Protein AF-A0A4P8SPW3-F1 (afdb_monomer)

Foldseek 3Di:
DKKFWWKKKDFKAFDPFAKDFQAADDLPRPPVLQVQQVVCPPGGPWMKMWGGFIKDFDDQDPVQRWTKIWRPWTWIPGPDPDIWIFLTKIWTGQGDRPLKGKIWIWTWTDDPQKIKIKIWIQIQHEDPVRLVVSVFKIWIWIWIFGPVQADPDSVVNHVCNNHTRTMTGTGITHMIGIPDVVNRLVRMDDPSVVVVVSNCCSSHPSD

Solvent-accessible surface area (backbone atoms only — not comparable to full-atom values): 10177 Å² total; per-residue (Å²): 92,29,35,31,40,46,31,35,41,26,48,23,8,78,40,82,85,39,80,38,69,42,53,39,67,62,73,79,52,40,70,64,34,47,55,53,14,57,74,23,74,88,54,48,85,43,54,38,34,41,37,66,30,34,36,35,40,68,44,75,35,80,93,43,62,22,32,40,29,38,32,76,34,32,37,38,35,61,84,54,100,56,76,31,48,38,78,40,33,36,33,38,44,48,26,55,40,85,69,31,27,34,29,44,35,41,38,35,30,59,59,91,76,42,25,38,40,41,40,30,33,19,63,33,51,55,49,80,86,44,33,61,61,19,77,34,37,30,24,22,34,30,28,43,31,61,42,89,75,55,55,94,48,74,68,56,36,51,48,46,63,43,56,28,72,50,61,32,29,31,49,34,17,15,49,28,30,62,49,58,66,68,57,27,62,71,45,49,37,76,47,41,65,67,49,52,52,54,46,49,51,51,62,63,63,33,110

pLDDT: mean 89.31, std 8.37, range [48.78, 98.12]

Secondary structure (DSSP, 8-state):
-EEEEEEEEEEEEEEEEEEEE-PPSSTTSSHHHHHHHHHTTT---EEEEEEEEEEEEEEEETTTTEEEEEEEEEEEESSSSSPEEEEEEEEEEEEEETTEEEEEEEEEEEETTEEEEEEEEEEE-SSHHHHHHHHTEEEEEEEEEEGGGS-SSHHHHHHHHHH---EEEEEEEEEEEEE-HHHHHHT-EESHHHHHHHHHHHHH---

Structure (mmCIF, N/CA/C/O backbone):
data_AF-A0A4P8SPW3-F1
#
_entry.id   AF-A0A4P8SPW3-F1
#
loop_
_atom_site.group_PDB
_atom_site.id
_atom_site.type_symbol
_atom_site.label_atom_id
_atom_site.label_alt_id
_atom_site.label_comp_id
_atom_site.label_asym_id
_atom_site.label_entity_id
_atom_site.label_seq_id
_atom_site.pdbx_PDB_ins_code
_atom_site.Cartn_x
_atom_site.Cartn_y
_atom_site.Cartn_z
_atom_site.occupancy
_atom_site.B_iso_or_equiv
_atom_site.auth_seq_id
_atom_site.auth_comp_id
_atom_site.auth_asym_id
_atom_site.auth_atom_id
_atom_site.pdbx_PDB_model_num
ATOM 1 N N . MET A 1 1 ? 2.632 -5.169 -19.907 1.00 88.25 1 MET A N 1
ATOM 2 C CA . MET A 1 1 ? 1.965 -5.153 -18.595 1.00 88.25 1 MET A CA 1
ATOM 3 C C . MET A 1 1 ? 2.185 -6.484 -17.890 1.00 88.25 1 MET A C 1
ATOM 5 O O . MET A 1 1 ? 2.223 -7.513 -18.568 1.00 88.25 1 MET A O 1
ATOM 9 N N . THR A 1 2 ? 2.348 -6.457 -16.568 1.00 94.31 2 THR A N 1
ATOM 10 C CA . THR A 1 2 ? 2.528 -7.646 -15.715 1.00 94.31 2 THR A CA 1
ATOM 11 C C . THR A 1 2 ? 1.583 -7.547 -14.527 1.00 94.31 2 THR A C 1
ATOM 13 O O . THR A 1 2 ? 1.404 -6.459 -13.990 1.00 94.31 2 THR A O 1
ATOM 16 N N . THR A 1 3 ? 0.984 -8.657 -14.106 1.00 96.69 3 THR A N 1
ATOM 17 C CA . THR A 1 3 ? 0.145 -8.708 -12.898 1.00 96.69 3 THR A CA 1
ATOM 18 C C . THR A 1 3 ? 0.590 -9.834 -11.980 1.00 96.69 3 THR A C 1
ATOM 20 O O . THR A 1 3 ? 1.040 -10.870 -12.470 1.00 96.69 3 THR A O 1
ATOM 23 N N . PHE A 1 4 ? 0.423 -9.664 -10.672 1.00 96.44 4 PHE A N 1
ATOM 24 C CA . PHE A 1 4 ? 0.622 -10.717 -9.675 1.00 96.44 4 PHE A CA 1
ATOM 25 C C . PHE A 1 4 ? -0.272 -10.491 -8.455 1.00 96.44 4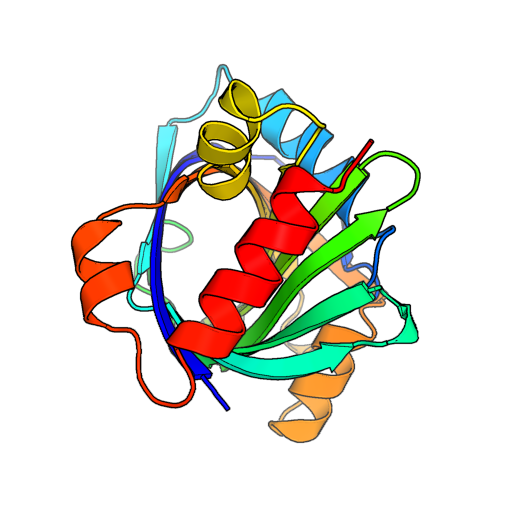 PHE A C 1
ATOM 27 O O . PHE A 1 4 ? -0.800 -9.399 -8.255 1.00 96.44 4 PHE A O 1
ATOM 34 N N . ARG A 1 5 ? -0.435 -11.536 -7.646 1.00 96.81 5 ARG A N 1
ATOM 35 C CA . ARG A 1 5 ? -1.095 -11.480 -6.341 1.00 96.81 5 ARG A CA 1
ATOM 36 C C . ARG A 1 5 ? -0.045 -11.475 -5.240 1.00 96.81 5 ARG A C 1
ATOM 38 O O . ARG A 1 5 ? 0.889 -12.274 -5.282 1.00 96.81 5 ARG A O 1
ATOM 45 N N . GLU A 1 6 ? -0.198 -10.600 -4.260 1.00 96.12 6 GLU A N 1
ATOM 46 C CA . GLU A 1 6 ? 0.664 -10.530 -3.080 1.00 96.12 6 GLU A CA 1
ATOM 47 C C . GLU A 1 6 ? -0.181 -10.640 -1.810 1.00 96.12 6 GLU A C 1
ATOM 49 O O . GLU A 1 6 ? -1.310 -10.157 -1.753 1.00 96.12 6 GLU A O 1
ATOM 54 N N . ARG A 1 7 ? 0.384 -11.280 -0.785 1.00 97.00 7 ARG A N 1
ATOM 55 C CA . ARG A 1 7 ? -0.155 -11.271 0.574 1.00 97.00 7 ARG A CA 1
ATOM 56 C C . ARG A 1 7 ? 0.930 -10.829 1.537 1.00 97.00 7 ARG A C 1
ATOM 58 O O . ARG A 1 7 ? 2.057 -11.324 1.463 1.00 97.00 7 ARG A O 1
ATOM 65 N N . MET A 1 8 ? 0.600 -9.945 2.468 1.00 97.62 8 MET A N 1
ATOM 66 C CA . MET A 1 8 ? 1.521 -9.470 3.498 1.00 97.62 8 MET A CA 1
ATOM 67 C C . MET A 1 8 ? 0.842 -9.496 4.857 1.00 97.62 8 MET A C 1
ATOM 69 O O . MET A 1 8 ? -0.176 -8.850 5.047 1.00 97.62 8 MET A O 1
ATOM 73 N N . ALA A 1 9 ? 1.438 -10.200 5.818 1.00 97.56 9 ALA A N 1
ATOM 74 C CA . ALA A 1 9 ? 0.867 -10.329 7.154 1.00 97.56 9 ALA A CA 1
ATOM 75 C C . ALA A 1 9 ? 1.932 -10.212 8.241 1.00 97.56 9 ALA A C 1
ATOM 77 O O . ALA A 1 9 ? 3.032 -10.774 8.124 1.00 97.56 9 ALA A O 1
ATOM 78 N N . GLY A 1 10 ? 1.594 -9.540 9.334 1.00 96.75 10 GLY A N 1
ATOM 79 C CA . GLY A 1 10 ? 2.482 -9.385 10.479 1.00 96.75 10 GLY A CA 1
ATOM 80 C C . GLY A 1 10 ? 1.804 -8.743 11.676 1.00 96.75 10 GLY A C 1
ATOM 81 O O . GLY A 1 10 ? 0.670 -8.278 11.599 1.00 96.75 10 GLY A O 1
ATOM 82 N N . ARG A 1 11 ? 2.510 -8.755 12.809 1.00 95.75 11 ARG A N 1
ATOM 83 C CA . ARG A 1 11 ? 2.001 -8.140 14.033 1.00 95.75 11 ARG A CA 1
ATOM 84 C C . ARG A 1 11 ? 2.132 -6.618 13.955 1.00 95.75 11 ARG A C 1
ATOM 86 O O . ARG A 1 11 ? 3.153 -6.101 13.491 1.00 95.75 11 ARG A O 1
ATOM 93 N N . VAL A 1 12 ? 1.124 -5.926 14.464 1.00 96.06 12 VAL A N 1
ATOM 94 C CA . VAL A 1 12 ? 1.038 -4.470 14.596 1.00 96.06 12 VAL A CA 1
ATOM 95 C C . VAL A 1 12 ? 0.599 -4.109 16.013 1.00 96.06 12 VAL A C 1
ATOM 97 O O . VAL A 1 12 ? -0.030 -4.914 16.704 1.00 96.06 12 VAL A O 1
ATOM 100 N N . GLY A 1 13 ? 0.992 -2.923 16.464 1.00 94.31 13 GLY A N 1
ATOM 101 C CA . GLY A 1 13 ? 0.579 -2.350 17.742 1.00 94.31 13 GLY A CA 1
ATOM 102 C C . GLY A 1 13 ? -0.264 -1.104 17.525 1.00 94.31 13 GLY A C 1
ATOM 103 O O . GLY A 1 13 ? -0.106 -0.427 16.506 1.00 94.31 13 GLY A O 1
ATOM 104 N N . SER A 1 14 ? -1.141 -0.811 18.481 1.00 92.25 14 SER A N 1
ATOM 105 C CA . SER A 1 14 ? -1.889 0.441 18.513 1.00 92.25 14 SER A CA 1
ATOM 106 C C . SER A 1 14 ? -0.951 1.622 18.709 1.00 92.25 14 SER A C 1
ATOM 108 O O . SER A 1 14 ? -0.040 1.571 19.537 1.00 92.25 14 SER A O 1
ATOM 110 N N . VAL A 1 15 ? -1.206 2.694 17.973 1.00 88.38 15 VAL A N 1
ATOM 111 C CA . VAL A 1 15 ? -0.548 3.985 18.158 1.00 88.38 15 VAL A CA 1
ATOM 112 C C . VAL A 1 15 ? -1.656 4.960 18.527 1.00 88.38 15 VAL A C 1
ATOM 114 O O . VAL A 1 15 ? -2.609 5.105 17.776 1.00 88.38 15 VAL A O 1
ATOM 117 N N . ALA A 1 16 ? -1.606 5.554 19.716 1.00 80.00 16 ALA A N 1
ATOM 118 C CA . ALA A 1 16 ? -2.677 6.436 20.168 1.00 80.00 16 ALA A CA 1
ATOM 119 C C . ALA A 1 16 ? -2.432 7.868 19.673 1.00 80.00 16 ALA A C 1
ATOM 121 O O . ALA A 1 16 ? -1.358 8.421 19.914 1.00 80.00 16 ALA A O 1
ATOM 122 N N . GLY A 1 17 ? -3.428 8.452 18.996 1.00 73.44 17 GLY A N 1
ATOM 123 C CA . GLY A 1 17 ? -3.545 9.897 18.763 1.00 73.44 17 GLY A CA 1
ATOM 124 C C . GLY A 1 17 ? -2.339 10.556 18.094 1.00 73.44 17 GLY A C 1
ATOM 125 O O . GLY A 1 17 ? -2.041 11.706 18.394 1.00 73.44 17 GLY A O 1
ATOM 126 N N . THR A 1 18 ? -1.598 9.835 17.246 1.00 91.88 18 THR A N 1
ATOM 127 C CA . THR A 1 18 ? -0.451 10.406 16.526 1.00 91.88 18 THR A CA 1
ATOM 128 C C . THR A 1 18 ? -0.943 11.041 15.229 1.00 91.88 18 THR A C 1
ATOM 130 O O . THR A 1 18 ? -1.349 10.291 14.334 1.00 91.88 18 THR A O 1
ATOM 133 N N . PRO A 1 19 ? -0.891 12.382 15.092 1.00 94.50 19 PRO A N 1
ATOM 134 C CA . PRO A 1 19 ? -1.303 13.047 13.866 1.00 94.50 19 PRO A CA 1
ATOM 135 C C . PRO A 1 19 ? -0.437 12.595 12.694 1.00 94.50 19 PRO A C 1
ATOM 137 O O . PRO A 1 19 ? 0.776 12.395 12.827 1.00 94.50 19 PRO A O 1
ATOM 140 N N . TRP A 1 20 ? -1.062 12.437 11.537 1.00 94.69 20 TRP A N 1
ATOM 141 C CA . TRP A 1 20 ? -0.406 11.957 10.337 1.00 94.69 20 TRP A CA 1
ATOM 142 C C . TRP A 1 20 ? -0.923 12.681 9.105 1.00 94.69 20 TRP A C 1
ATOM 144 O O . TRP A 1 20 ? -2.106 12.632 8.787 1.00 94.69 20 TRP A O 1
ATOM 154 N N . THR A 1 21 ? -0.004 13.289 8.363 1.00 93.81 21 THR A N 1
ATOM 155 C CA . THR A 1 21 ? -0.287 13.777 7.016 1.00 93.81 21 THR A CA 1
ATOM 156 C C . THR A 1 21 ? 0.101 12.708 6.008 1.00 93.81 21 THR A C 1
ATOM 158 O O . THR A 1 21 ? 1.270 12.309 5.921 1.00 93.81 21 THR A O 1
ATOM 161 N N . ILE A 1 22 ? -0.870 12.269 5.212 1.00 92.19 22 ILE A N 1
ATOM 162 C CA . ILE A 1 22 ? -0.640 11.373 4.083 1.00 92.19 22 ILE A CA 1
ATOM 163 C C . ILE A 1 22 ? 0.241 12.104 3.072 1.00 92.19 22 ILE A C 1
ATOM 165 O O . ILE A 1 22 ? -0.139 13.121 2.503 1.00 92.19 22 ILE A O 1
ATOM 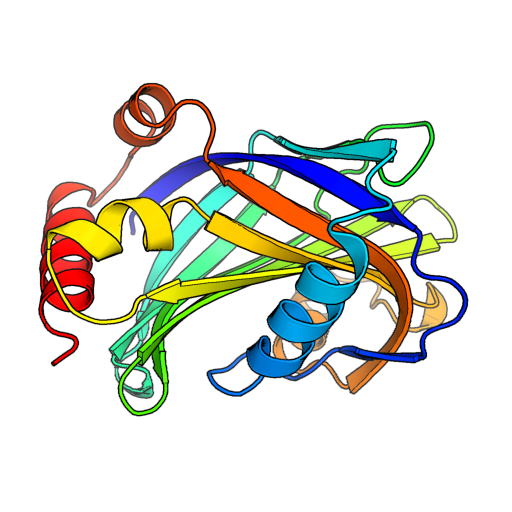169 N N . ARG A 1 23 ? 1.465 11.622 2.865 1.00 91.75 23 ARG A N 1
ATOM 170 C CA . ARG A 1 23 ? 2.422 12.298 1.976 1.00 91.75 23 ARG A CA 1
ATOM 171 C C . ARG A 1 23 ? 2.107 12.029 0.508 1.00 91.75 23 ARG A C 1
ATOM 173 O O . ARG A 1 23 ? 1.604 10.942 0.220 1.00 91.75 23 ARG A O 1
ATOM 180 N N . PRO A 1 24 ? 2.481 12.926 -0.415 1.00 90.69 24 PRO A N 1
ATOM 181 C CA . PRO A 1 24 ? 2.431 12.625 -1.838 1.00 90.69 24 PRO A CA 1
ATOM 182 C C . PRO A 1 24 ? 3.201 11.345 -2.170 1.00 90.69 24 PRO A C 1
ATOM 184 O O . PRO A 1 24 ? 4.207 11.008 -1.533 1.00 90.69 24 PRO A O 1
ATOM 187 N N . ARG A 1 25 ? 2.733 10.628 -3.186 1.00 88.12 25 ARG A N 1
ATOM 188 C CA . ARG A 1 25 ? 3.430 9.489 -3.770 1.00 88.12 25 ARG A CA 1
ATOM 189 C C . ARG A 1 25 ? 4.811 9.922 -4.247 1.00 88.12 25 ARG A C 1
ATOM 191 O O . ARG A 1 25 ? 4.957 10.878 -5.000 1.00 88.12 25 ARG A O 1
ATOM 198 N N . GLY A 1 26 ? 5.834 9.182 -3.843 1.00 79.56 26 GLY A N 1
ATOM 199 C CA . GLY A 1 26 ? 7.202 9.471 -4.238 1.00 79.56 26 GLY A CA 1
ATOM 200 C C . GLY A 1 26 ? 8.223 8.956 -3.238 1.00 79.56 26 GLY A C 1
ATOM 201 O O . GLY A 1 26 ? 7.902 8.286 -2.256 1.00 79.56 26 GLY A O 1
ATOM 202 N N . VAL A 1 27 ? 9.479 9.292 -3.505 1.00 70.75 27 VAL A N 1
ATOM 203 C CA . VAL A 1 27 ? 10.662 8.738 -2.828 1.00 70.75 27 VAL A CA 1
ATOM 204 C C . VAL A 1 27 ? 10.838 9.246 -1.389 1.00 70.75 27 VAL A C 1
ATOM 206 O O . VAL A 1 27 ? 11.529 8.630 -0.586 1.00 70.75 27 VAL A O 1
ATOM 209 N N . THR A 1 28 ? 10.177 10.348 -1.024 1.00 71.19 28 THR A N 1
ATOM 210 C CA . THR A 1 28 ? 10.255 10.975 0.309 1.00 71.19 28 THR A CA 1
ATOM 211 C C . THR A 1 28 ? 9.142 10.524 1.266 1.00 71.19 28 THR A C 1
ATOM 213 O O . THR A 1 28 ? 9.166 10.850 2.461 1.00 71.19 28 THR A O 1
ATOM 216 N N . ALA A 1 29 ? 8.173 9.736 0.785 1.00 66.12 29 ALA A N 1
ATOM 217 C CA . ALA A 1 29 ? 6.988 9.350 1.552 1.00 66.12 29 ALA A CA 1
ATOM 218 C C . ALA A 1 29 ? 7.298 8.430 2.756 1.00 66.12 29 ALA A C 1
ATOM 220 O O . ALA A 1 29 ? 6.513 8.343 3.695 1.00 66.12 29 ALA A O 1
ATOM 221 N N . GLY A 1 30 ? 8.469 7.784 2.779 1.00 73.06 30 GLY A N 1
ATOM 222 C CA . GLY A 1 30 ? 8.679 6.583 3.585 1.00 73.06 30 GLY A CA 1
ATOM 223 C C . GLY A 1 30 ? 9.301 6.727 4.982 1.00 73.06 30 GLY A C 1
ATOM 224 O O . GLY A 1 30 ? 9.008 5.923 5.866 1.00 73.06 30 GLY A O 1
ATOM 225 N N . ALA A 1 31 ? 10.174 7.710 5.228 1.00 82.31 31 ALA A N 1
ATOM 226 C CA . ALA A 1 31 ? 11.044 7.675 6.418 1.00 82.31 31 ALA A CA 1
ATOM 227 C C . ALA A 1 31 ? 10.281 7.708 7.757 1.00 82.31 31 ALA A C 1
ATOM 229 O O . ALA A 1 31 ? 10.700 7.084 8.733 1.00 82.31 31 ALA A O 1
ATOM 230 N N . ALA A 1 32 ? 9.151 8.419 7.809 1.00 88.81 32 ALA A N 1
ATOM 231 C CA . ALA A 1 32 ? 8.306 8.455 8.998 1.00 88.81 32 ALA A CA 1
ATOM 232 C C . ALA A 1 32 ? 7.624 7.100 9.257 1.00 88.81 32 ALA A C 1
ATOM 234 O O . ALA A 1 32 ? 7.533 6.695 10.411 1.00 88.81 32 ALA A O 1
ATOM 235 N N . ILE A 1 33 ? 7.229 6.367 8.205 1.00 93.25 33 ILE A N 1
ATOM 236 C CA . ILE A 1 33 ? 6.571 5.053 8.316 1.00 93.25 33 ILE A CA 1
ATOM 237 C C . ILE A 1 33 ? 7.495 4.074 9.039 1.00 93.25 33 ILE A C 1
ATOM 239 O O . ILE A 1 33 ? 7.075 3.379 9.960 1.00 93.25 33 ILE A O 1
ATOM 243 N N . VAL A 1 34 ? 8.778 4.057 8.663 1.00 92.19 34 VAL A N 1
ATOM 244 C CA . VAL A 1 34 ? 9.785 3.183 9.284 1.00 92.19 34 VAL A CA 1
ATOM 245 C C . VAL A 1 34 ? 9.943 3.490 10.771 1.00 92.19 34 VAL A C 1
ATOM 247 O O . VAL A 1 34 ? 9.940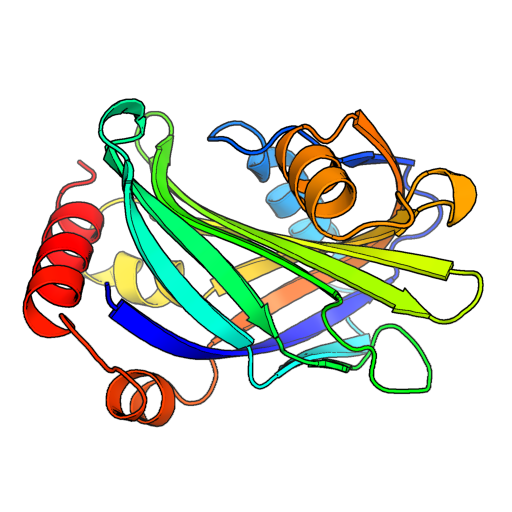 2.567 11.586 1.00 92.19 34 VAL A O 1
ATOM 250 N N . ARG A 1 35 ? 10.047 4.775 11.138 1.00 92.06 35 ARG A N 1
ATOM 251 C CA . ARG A 1 35 ? 10.190 5.188 12.543 1.00 92.06 35 ARG A CA 1
ATOM 252 C C . ARG A 1 35 ? 8.960 4.824 13.372 1.00 92.06 35 ARG A C 1
ATOM 254 O O . ARG A 1 35 ? 9.114 4.232 14.436 1.00 92.06 35 ARG A O 1
ATOM 261 N N . THR A 1 36 ? 7.758 5.104 12.872 1.00 93.00 36 THR A N 1
ATOM 262 C CA . THR A 1 36 ? 6.505 4.777 13.569 1.00 93.00 36 THR A CA 1
ATOM 263 C C . THR A 1 36 ? 6.288 3.266 13.671 1.00 93.00 36 THR A C 1
ATOM 265 O O . THR A 1 36 ? 5.885 2.760 14.710 1.00 93.00 36 THR A O 1
ATOM 268 N N . ALA A 1 37 ? 6.622 2.491 12.639 1.00 92.94 37 ALA A N 1
ATOM 269 C CA . ALA A 1 37 ? 6.578 1.032 12.719 1.00 92.94 37 ALA A CA 1
ATOM 270 C C . ALA A 1 37 ? 7.567 0.468 13.756 1.00 92.94 37 ALA A C 1
ATOM 272 O O . ALA A 1 37 ? 7.284 -0.546 14.402 1.00 92.94 37 ALA A O 1
ATOM 273 N N . ALA A 1 38 ? 8.740 1.088 13.901 1.00 91.38 38 ALA A N 1
ATOM 274 C CA . ALA A 1 38 ? 9.759 0.674 14.860 1.00 91.38 38 ALA A CA 1
ATOM 275 C C . ALA A 1 38 ? 9.371 0.986 16.315 1.00 91.38 38 ALA A C 1
ATOM 277 O O . ALA A 1 38 ? 9.715 0.205 17.201 1.00 91.38 38 ALA A O 1
ATOM 278 N N . SER A 1 39 ? 8.610 2.054 16.570 1.00 89.00 39 SER A N 1
ATOM 279 C CA . SER A 1 39 ? 8.180 2.398 17.934 1.00 89.00 39 SER A CA 1
ATOM 280 C C . SER A 1 39 ? 7.229 1.364 18.550 1.00 89.00 39 SER A C 1
ATOM 282 O O . SER A 1 39 ? 7.120 1.289 19.769 1.00 89.00 39 SER A O 1
ATOM 284 N N . THR A 1 40 ? 6.594 0.507 17.741 1.00 88.31 40 THR A N 1
ATOM 285 C CA . THR A 1 40 ? 5.638 -0.494 18.239 1.00 88.31 40 THR A CA 1
ATOM 286 C C . THR A 1 40 ? 6.241 -1.859 18.553 1.00 88.31 40 THR A C 1
ATOM 288 O O . THR A 1 40 ? 5.492 -2.744 18.946 1.00 88.31 40 THR A O 1
ATOM 291 N N . VAL A 1 41 ? 7.554 -2.085 18.388 1.00 80.50 41 VAL A N 1
ATOM 292 C CA . VAL A 1 41 ? 8.191 -3.425 18.474 1.00 80.50 41 VAL A CA 1
ATOM 293 C C . VAL A 1 41 ? 7.809 -4.222 19.734 1.00 80.50 41 VAL A C 1
ATOM 295 O O . VAL A 1 41 ? 7.631 -5.434 19.627 1.00 80.50 41 VAL A O 1
ATOM 298 N N . GLY A 1 42 ? 7.611 -3.563 20.881 1.00 75.69 42 GLY A N 1
ATOM 299 C CA . GLY A 1 42 ? 7.225 -4.201 22.149 1.00 75.69 42 GLY A CA 1
ATOM 300 C C . GLY A 1 42 ? 5.718 -4.313 22.431 1.00 75.69 42 GLY A C 1
ATOM 301 O O . GLY A 1 42 ? 5.343 -4.974 23.390 1.00 75.69 42 GLY A O 1
ATOM 302 N N . ALA A 1 43 ? 4.848 -3.706 21.619 1.00 80.69 43 ALA A N 1
ATOM 303 C CA . ALA A 1 43 ? 3.414 -3.550 21.911 1.00 80.69 43 ALA A CA 1
ATOM 304 C C . ALA A 1 43 ? 2.500 -4.121 20.807 1.00 80.69 43 ALA A C 1
ATOM 306 O O . ALA A 1 43 ? 1.384 -3.650 20.589 1.00 80.69 43 ALA A O 1
ATOM 307 N N . ARG A 1 44 ? 2.978 -5.121 20.053 1.00 85.12 44 ARG A N 1
ATOM 308 C CA . ARG A 1 44 ? 2.253 -5.667 18.893 1.00 85.12 44 ARG A CA 1
ATOM 309 C C . ARG A 1 44 ? 1.326 -6.813 19.283 1.00 85.12 44 ARG A C 1
ATOM 311 O O . ARG A 1 44 ? 1.746 -7.972 19.295 1.00 85.12 44 ARG A O 1
ATOM 318 N N . SER A 1 45 ? 0.076 -6.484 19.585 1.00 87.38 45 SER A N 1
ATOM 319 C CA . SER A 1 45 ? -0.953 -7.432 20.031 1.00 87.38 45 SER A CA 1
ATOM 320 C C . SER A 1 45 ? -1.839 -7.972 18.904 1.00 87.38 45 SER A C 1
ATOM 322 O O . SER A 1 45 ? -2.424 -9.039 19.060 1.00 87.38 45 SER A O 1
ATOM 324 N N . THR A 1 46 ? -1.921 -7.277 17.766 1.00 92.69 46 THR A N 1
ATOM 325 C CA . THR A 1 46 ? -2.867 -7.595 16.680 1.00 92.69 46 THR A CA 1
ATOM 326 C C . THR A 1 46 ? -2.126 -8.021 15.418 1.00 92.69 46 THR A C 1
ATOM 328 O O . THR A 1 46 ? -0.981 -7.627 15.200 1.00 92.69 46 THR A O 1
ATOM 331 N N . VAL A 1 47 ? -2.751 -8.845 14.576 1.00 96.56 47 VAL A N 1
ATOM 332 C CA . VAL A 1 47 ? -2.230 -9.189 13.246 1.00 96.56 47 VAL A CA 1
ATOM 333 C C . VAL A 1 47 ? -2.953 -8.350 12.204 1.00 96.56 47 VAL A C 1
ATOM 335 O O . VAL A 1 47 ? -4.174 -8.394 12.135 1.00 96.56 47 VAL A O 1
ATOM 338 N N . LEU A 1 48 ? -2.186 -7.631 11.387 1.00 97.81 48 LEU A N 1
ATOM 339 C CA . LEU A 1 48 ? -2.672 -6.991 10.170 1.00 97.81 48 LEU A CA 1
ATOM 340 C C . LEU A 1 48 ? -2.338 -7.909 8.988 1.00 97.81 48 LEU A C 1
ATOM 342 O O . LEU A 1 48 ? -1.182 -8.325 8.840 1.00 97.81 48 LEU A O 1
ATOM 346 N N . ASP A 1 49 ? -3.335 -8.229 8.169 1.00 98.12 49 ASP A N 1
ATOM 347 C CA . ASP A 1 49 ? -3.190 -9.072 6.976 1.00 98.12 49 ASP A CA 1
ATOM 348 C C . ASP A 1 49 ? -3.728 -8.332 5.754 1.00 98.12 49 ASP A C 1
ATOM 350 O O . ASP A 1 49 ? -4.907 -7.981 5.707 1.00 98.12 49 ASP A O 1
ATOM 354 N N . LEU A 1 50 ? -2.844 -8.080 4.793 1.00 98.12 50 LEU A N 1
ATOM 355 C CA . LEU A 1 50 ? -3.155 -7.554 3.472 1.00 98.12 50 LEU A CA 1
ATOM 356 C C . LEU A 1 50 ? -3.221 -8.756 2.534 1.00 98.12 50 LEU A C 1
ATOM 358 O O . LEU A 1 50 ? -2.180 -9.279 2.125 1.00 98.12 50 LEU A O 1
ATOM 362 N N . ASP A 1 51 ? -4.429 -9.215 2.239 1.00 97.00 51 ASP A N 1
ATOM 363 C CA . ASP A 1 51 ? -4.679 -10.446 1.499 1.00 97.00 51 ASP A CA 1
ATOM 364 C C . ASP A 1 51 ? -5.170 -10.182 0.075 1.00 97.00 51 ASP A C 1
ATOM 366 O O . ASP A 1 51 ? -5.817 -9.175 -0.223 1.00 97.00 51 ASP A O 1
ATOM 370 N N . ASP A 1 52 ? -4.827 -11.119 -0.804 1.00 95.25 52 ASP A N 1
ATOM 371 C CA . ASP A 1 52 ? -5.162 -11.134 -2.226 1.00 95.25 52 ASP A CA 1
ATOM 372 C C . ASP A 1 52 ? -4.961 -9.797 -2.967 1.00 95.25 52 ASP A C 1
ATOM 374 O O . ASP A 1 52 ? -5.771 -9.403 -3.814 1.00 95.25 52 ASP A O 1
ATOM 378 N N . LEU A 1 53 ? -3.868 -9.083 -2.666 1.00 97.69 53 LEU A N 1
ATOM 379 C CA . LEU A 1 53 ? -3.550 -7.823 -3.333 1.00 97.69 53 LEU A CA 1
ATOM 380 C C . LEU A 1 53 ? -3.229 -8.094 -4.804 1.00 97.69 53 LEU A C 1
ATOM 382 O O . LEU A 1 53 ? -2.162 -8.620 -5.128 1.00 97.69 53 LEU A O 1
ATOM 386 N N . LEU A 1 54 ? -4.136 -7.727 -5.710 1.00 97.44 54 LEU A N 1
ATOM 387 C CA . LEU A 1 54 ? -3.913 -7.849 -7.148 1.00 97.44 54 LEU A CA 1
ATOM 388 C C . LEU A 1 54 ? -3.153 -6.623 -7.654 1.00 97.44 54 LEU A C 1
ATOM 390 O O . LEU A 1 54 ? -3.737 -5.566 -7.893 1.00 97.44 54 LEU A O 1
ATOM 394 N N . VAL A 1 55 ? -1.850 -6.786 -7.849 1.00 97.06 55 VAL A N 1
ATOM 395 C CA . VAL A 1 55 ? -0.949 -5.729 -8.304 1.00 97.06 55 VAL A CA 1
ATOM 396 C C . VAL A 1 55 ? -0.804 -5.793 -9.820 1.00 97.06 55 VAL A C 1
ATOM 398 O O . VAL A 1 55 ? -0.472 -6.839 -10.383 1.00 97.06 55 VAL A O 1
ATOM 401 N N . ARG A 1 56 ? -1.014 -4.657 -10.487 1.00 96.19 56 ARG A N 1
ATOM 402 C CA . ARG A 1 56 ? -0.763 -4.455 -11.916 1.00 96.19 56 ARG A CA 1
ATOM 403 C C . ARG A 1 56 ? 0.410 -3.507 -12.091 1.00 96.19 56 ARG A C 1
ATOM 405 O O . ARG A 1 56 ? 0.326 -2.347 -11.716 1.00 96.19 56 ARG A O 1
ATOM 412 N N . VAL A 1 57 ? 1.491 -4.006 -12.675 1.00 94.62 57 VAL A N 1
ATOM 413 C CA . VAL A 1 57 ? 2.668 -3.216 -13.035 1.00 94.62 57 VAL A CA 1
ATOM 414 C C . VAL A 1 57 ? 2.426 -2.599 -14.406 1.00 94.62 57 VAL A C 1
ATOM 416 O O . VAL A 1 57 ? 2.372 -3.309 -15.421 1.00 94.62 57 VAL A O 1
ATOM 419 N N . ASP A 1 58 ? 2.254 -1.282 -14.404 1.00 84.75 58 ASP A N 1
ATOM 420 C CA . ASP A 1 58 ? 1.819 -0.504 -15.558 1.00 84.75 58 ASP A CA 1
ATOM 421 C C . ASP A 1 58 ? 3.006 -0.223 -16.487 1.00 84.75 58 ASP A C 1
ATOM 423 O O . ASP A 1 58 ? 2.989 -0.601 -17.661 1.00 84.75 58 ASP A O 1
ATOM 427 N N . ALA A 1 59 ? 4.077 0.359 -15.940 1.00 77.62 59 ALA A N 1
ATOM 428 C CA . ALA A 1 59 ? 5.263 0.743 -16.695 1.00 77.62 59 ALA A CA 1
ATOM 429 C C . ALA A 1 59 ? 6.515 0.842 -15.812 1.00 77.62 59 ALA A C 1
ATOM 431 O O . ALA A 1 59 ? 6.443 0.903 -14.580 1.00 77.62 59 ALA A O 1
ATOM 432 N N . VAL A 1 60 ? 7.673 0.882 -16.474 1.00 83.81 60 VAL A N 1
ATOM 433 C CA . VAL A 1 60 ? 8.879 1.459 -15.876 1.00 83.81 60 VAL A CA 1
ATOM 434 C C . VAL A 1 60 ? 8.655 2.959 -15.778 1.00 83.81 60 VAL A C 1
ATOM 436 O O . VAL A 1 60 ? 8.236 3.581 -16.750 1.00 83.81 60 VAL A O 1
ATOM 439 N N . ASP A 1 61 ? 8.940 3.516 -14.613 1.00 80.81 61 ASP A N 1
ATOM 440 C CA . ASP A 1 61 ? 8.978 4.953 -14.411 1.00 80.81 61 ASP A CA 1
ATOM 441 C C . ASP A 1 61 ? 10.419 5.434 -14.655 1.00 80.81 61 ASP A C 1
ATOM 443 O O . ASP A 1 61 ? 11.309 5.052 -13.882 1.00 80.81 61 ASP A O 1
ATOM 447 N N . PRO A 1 62 ? 10.683 6.176 -15.748 1.00 76.88 62 PRO A N 1
ATOM 448 C CA . PRO A 1 62 ? 12.037 6.587 -16.101 1.00 76.88 62 PRO A CA 1
ATOM 449 C C . PRO A 1 62 ? 12.598 7.640 -15.142 1.00 76.88 62 PRO A C 1
ATOM 451 O O . PRO A 1 62 ? 13.797 7.630 -14.888 1.00 76.88 62 PRO A O 1
ATOM 454 N N . GLU A 1 63 ? 11.751 8.498 -14.571 1.00 81.44 63 GLU A N 1
ATOM 455 C CA . GLU A 1 63 ? 12.174 9.567 -13.659 1.00 81.44 63 GLU A CA 1
ATOM 456 C C . GLU A 1 63 ? 12.628 9.000 -12.314 1.00 81.44 63 GLU A C 1
ATOM 458 O O . GLU A 1 63 ? 13.559 9.503 -11.689 1.00 81.44 63 GLU A O 1
ATOM 463 N N . ARG A 1 64 ? 11.988 7.913 -11.874 1.00 81.00 64 ARG A N 1
ATOM 464 C CA . ARG A 1 64 ? 12.247 7.285 -10.569 1.00 81.00 64 ARG A CA 1
ATOM 465 C C . ARG A 1 64 ? 13.135 6.041 -10.651 1.00 81.00 64 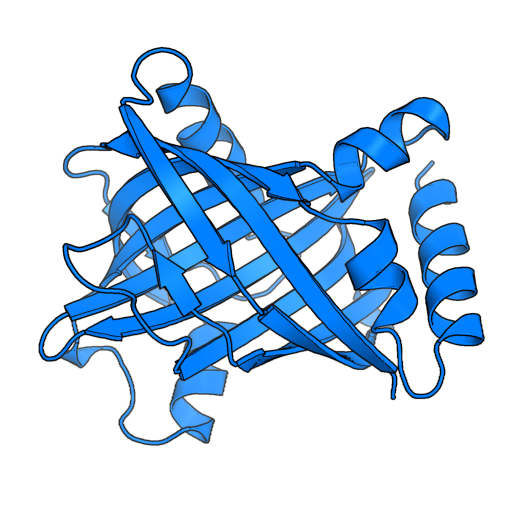ARG A C 1
ATOM 467 O O . ARG A 1 64 ? 13.406 5.425 -9.619 1.00 81.00 64 ARG A O 1
ATOM 474 N N . ASP A 1 65 ? 13.534 5.640 -11.863 1.00 86.56 65 ASP A N 1
ATOM 475 C CA . ASP A 1 65 ? 14.170 4.355 -12.192 1.00 86.56 65 ASP A CA 1
ATOM 476 C C . ASP A 1 65 ? 13.565 3.180 -11.400 1.00 86.56 65 ASP A C 1
ATOM 478 O O . ASP A 1 65 ? 14.250 2.403 -10.731 1.00 86.56 65 ASP A O 1
ATOM 482 N N . GLY A 1 66 ? 12.243 3.052 -11.474 1.00 89.44 66 GLY A N 1
ATOM 483 C CA . GLY A 1 66 ? 11.467 2.042 -10.758 1.00 89.44 66 GLY A CA 1
ATOM 484 C C . GLY A 1 66 ? 10.316 1.516 -11.603 1.00 89.44 66 GLY A C 1
ATOM 485 O O . GLY A 1 66 ? 10.269 1.719 -12.816 1.00 89.44 66 GLY A O 1
ATOM 486 N N . PHE A 1 67 ? 9.373 0.829 -10.968 1.00 91.75 67 PHE A N 1
ATOM 487 C CA . PHE A 1 67 ? 8.112 0.462 -11.603 1.00 91.75 67 PHE A CA 1
ATOM 488 C C . PHE A 1 67 ? 6.949 1.140 -10.901 1.00 91.75 67 PHE A C 1
ATOM 490 O O . PHE A 1 67 ? 6.850 1.099 -9.673 1.00 91.75 67 PHE A O 1
ATOM 497 N N . ARG A 1 68 ? 6.043 1.697 -11.702 1.00 92.38 68 ARG A N 1
ATOM 498 C CA . ARG A 1 68 ? 4.746 2.166 -11.231 1.00 92.38 68 ARG A CA 1
ATOM 499 C C . ARG A 1 68 ? 3.758 1.009 -11.307 1.00 92.38 68 ARG A C 1
ATOM 501 O O . ARG A 1 68 ? 3.652 0.338 -12.338 1.00 92.38 68 ARG A O 1
ATOM 508 N N . ALA A 1 69 ? 3.043 0.777 -10.219 1.00 94.06 69 ALA A N 1
ATOM 509 C CA . ALA A 1 69 ? 1.990 -0.214 -10.163 1.00 94.06 69 ALA A CA 1
ATOM 510 C C . ALA A 1 69 ? 0.735 0.330 -9.481 1.00 94.06 69 ALA A C 1
ATOM 512 O O . ALA A 1 69 ? 0.789 1.243 -8.649 1.00 94.06 69 ALA A O 1
ATOM 513 N N . THR A 1 70 ? -0.383 -0.287 -9.839 1.00 95.19 70 THR A N 1
ATOM 514 C CA . THR A 1 70 ? -1.713 -0.054 -9.285 1.00 95.19 70 THR A CA 1
ATOM 515 C C . THR A 1 70 ? -2.159 -1.308 -8.535 1.00 95.19 70 THR A C 1
ATOM 517 O O . THR A 1 70 ? -1.987 -2.424 -9.035 1.00 95.19 70 THR A O 1
ATOM 520 N N . VAL A 1 71 ? -2.742 -1.147 -7.349 1.00 96.31 71 VAL A N 1
ATOM 521 C CA . VAL A 1 71 ? -3.403 -2.236 -6.618 1.00 96.31 71 VAL A CA 1
ATOM 522 C C . VAL A 1 71 ? -4.878 -2.203 -6.989 1.00 96.31 71 VAL A C 1
ATOM 524 O O . VAL A 1 71 ? -5.604 -1.286 -6.622 1.00 96.31 71 VAL A O 1
ATOM 527 N N . LEU A 1 72 ? -5.307 -3.188 -7.777 1.00 94.00 72 LEU A N 1
ATOM 528 C CA . LEU A 1 72 ? -6.641 -3.208 -8.379 1.00 94.00 72 LEU A CA 1
ATOM 529 C C . LEU A 1 72 ? -7.730 -3.654 -7.402 1.00 94.00 72 LEU A C 1
ATOM 531 O O . LEU A 1 72 ? -8.887 -3.288 -7.565 1.00 94.00 72 LEU A O 1
ATOM 535 N N . ARG A 1 73 ? -7.366 -4.514 -6.450 1.00 95.50 73 ARG A N 1
ATOM 536 C CA . ARG A 1 73 ? -8.242 -5.060 -5.411 1.00 95.50 73 ARG A CA 1
ATOM 537 C C . ARG A 1 73 ? -7.410 -5.759 -4.343 1.00 95.50 73 ARG A C 1
ATOM 539 O O . ARG A 1 73 ? -6.224 -6.019 -4.550 1.00 95.50 73 ARG A O 1
ATOM 546 N N . GLY A 1 74 ? -8.075 -6.116 -3.257 1.00 97.38 74 GLY A N 1
ATOM 547 C CA . GLY A 1 74 ? -7.546 -6.896 -2.149 1.00 97.38 74 GLY A CA 1
ATOM 548 C C . GLY A 1 74 ? -8.429 -6.711 -0.923 1.00 97.38 74 GLY A C 1
ATOM 549 O O . GLY A 1 74 ? -9.408 -5.958 -0.968 1.00 97.38 74 GLY A O 1
ATOM 550 N N . SER A 1 75 ? -8.072 -7.368 0.170 1.00 97.50 75 SER A N 1
ATOM 551 C CA . SER A 1 75 ? -8.751 -7.214 1.455 1.00 97.50 75 SER A CA 1
ATOM 552 C C . SER A 1 75 ? -7.755 -6.994 2.578 1.00 97.50 75 SER A C 1
ATOM 554 O O . SER A 1 75 ? -6.657 -7.546 2.556 1.00 97.50 75 SER A O 1
ATOM 556 N N . VAL A 1 76 ? -8.151 -6.222 3.580 1.00 98.06 76 VAL A N 1
ATOM 557 C CA . VAL A 1 76 ? -7.359 -5.964 4.777 1.00 98.06 76 VAL A CA 1
ATOM 558 C C . VAL A 1 76 ? -8.130 -6.420 6.004 1.00 98.06 76 VAL A C 1
ATOM 560 O O . VAL A 1 76 ? -9.283 -6.042 6.195 1.00 98.06 76 VAL A O 1
ATOM 563 N N . THR A 1 77 ? -7.489 -7.225 6.848 1.00 97.44 77 THR A N 1
ATOM 564 C CA . THR A 1 77 ? -8.050 -7.682 8.130 1.00 97.44 77 THR A CA 1
ATOM 565 C C . THR A 1 77 ? -7.165 -7.248 9.291 1.00 97.44 77 THR A C 1
ATOM 567 O O . THR A 1 77 ? -5.958 -7.076 9.116 1.00 97.44 77 THR A O 1
ATOM 570 N N . GLY A 1 78 ? -7.764 -7.060 10.469 1.00 94.75 78 GLY A N 1
ATOM 571 C CA . GLY A 1 78 ? -7.059 -6.622 11.679 1.00 94.75 78 GLY A CA 1
ATOM 572 C C . GLY A 1 78 ? -7.063 -5.111 11.930 1.00 94.75 78 GLY A C 1
ATOM 573 O O . GLY A 1 78 ? -6.422 -4.669 12.878 1.00 94.75 78 GLY A O 1
ATOM 574 N N . LEU A 1 79 ? -7.772 -4.326 11.105 1.00 93.19 79 LEU A N 1
ATOM 575 C CA . LEU A 1 79 ? -8.038 -2.898 11.355 1.00 93.19 79 LEU A CA 1
ATOM 576 C C . LEU A 1 79 ? -9.354 -2.661 12.092 1.00 93.19 79 LEU A C 1
ATOM 578 O O . LEU A 1 79 ? -9.425 -1.822 12.983 1.00 93.19 79 LEU A O 1
ATOM 582 N N . THR A 1 80 ? -10.385 -3.401 11.702 1.00 92.75 80 THR A N 1
ATOM 583 C CA . THR A 1 80 ? -11.735 -3.342 12.261 1.00 92.75 80 THR A CA 1
ATOM 584 C C . THR A 1 80 ? -12.220 -4.773 12.529 1.00 92.75 80 THR A C 1
ATOM 586 O O . THR A 1 80 ? -11.496 -5.742 12.276 1.00 92.75 80 THR A O 1
ATOM 589 N N . ALA A 1 81 ? -13.437 -4.923 13.061 1.00 91.12 81 ALA A N 1
ATOM 590 C CA . ALA A 1 81 ? -14.030 -6.238 13.318 1.00 91.12 81 ALA A CA 1
ATOM 591 C C . ALA A 1 81 ? -14.306 -7.044 12.034 1.00 91.12 81 ALA A C 1
ATOM 593 O O . ALA A 1 81 ? -14.356 -8.272 12.081 1.00 91.12 81 ALA A O 1
ATOM 594 N N . THR A 1 82 ? -14.479 -6.372 10.893 1.00 92.88 82 THR A N 1
ATOM 595 C CA . THR A 1 82 ? -14.783 -6.996 9.602 1.00 92.88 82 THR A CA 1
ATOM 596 C C . THR A 1 82 ? -13.659 -6.748 8.591 1.00 92.88 82 THR A C 1
ATOM 598 O O . THR A 1 82 ? -12.963 -5.737 8.662 1.00 92.88 82 THR A O 1
ATOM 601 N N . PRO A 1 83 ? -13.440 -7.654 7.623 1.00 95.62 83 PRO A N 1
ATOM 602 C CA . PRO A 1 83 ? -12.512 -7.392 6.529 1.00 95.62 83 PRO A CA 1
ATOM 603 C C . PRO A 1 83 ? -12.912 -6.147 5.729 1.00 95.62 83 PRO A C 1
ATOM 605 O O . PRO A 1 83 ? -14.074 -5.998 5.351 1.00 95.62 83 PRO A O 1
ATOM 608 N N . LEU A 1 84 ? -11.940 -5.289 5.418 1.00 96.38 84 LEU A N 1
ATOM 609 C CA . LEU A 1 84 ? -12.135 -4.111 4.574 1.00 96.38 84 LEU A CA 1
ATOM 610 C C . LEU A 1 84 ? -11.626 -4.367 3.159 1.00 96.38 84 LEU A C 1
ATOM 612 O O . LEU A 1 84 ? -10.534 -4.904 2.974 1.00 96.38 84 LEU A O 1
ATOM 616 N N . ALA A 1 85 ? -12.390 -3.951 2.153 1.00 95.75 85 ALA A N 1
ATOM 617 C CA . ALA A 1 85 ? -11.965 -4.036 0.761 1.00 95.75 85 ALA A CA 1
ATOM 618 C C . ALA A 1 85 ? -11.048 -2.863 0.385 1.00 95.75 85 ALA A C 1
ATOM 620 O O . ALA A 1 85 ? -11.280 -1.717 0.774 1.00 95.75 85 ALA A O 1
ATOM 621 N N . VAL A 1 86 ? -10.031 -3.147 -0.430 1.00 95.81 86 VAL A N 1
ATOM 622 C CA . VAL A 1 86 ? -9.222 -2.113 -1.085 1.00 95.81 86 VAL A CA 1
ATOM 623 C C . VAL A 1 86 ? -10.057 -1.459 -2.177 1.00 95.81 86 VAL A C 1
ATOM 625 O O . VAL A 1 86 ? -10.370 -2.096 -3.182 1.00 95.81 86 VAL A O 1
ATOM 628 N N . VAL A 1 87 ? -10.401 -0.184 -1.980 1.00 93.19 87 VAL A N 1
ATOM 629 C CA . VAL A 1 87 ? -11.153 0.616 -2.963 1.00 93.19 87 VAL A CA 1
ATOM 630 C C . VAL A 1 87 ? -10.231 1.316 -3.958 1.00 93.19 87 VAL A C 1
ATOM 632 O O . VAL A 1 87 ? -10.632 1.609 -5.083 1.00 93.19 87 VAL A O 1
ATOM 635 N N . HIS A 1 88 ? -8.991 1.581 -3.549 1.00 93.12 88 HIS A N 1
ATOM 636 C CA . HIS A 1 88 ? -7.931 2.094 -4.405 1.00 93.12 88 HIS A CA 1
ATOM 637 C C . HIS A 1 88 ? -6.566 1.770 -3.793 1.00 93.12 88 HIS A C 1
ATOM 639 O O . HIS A 1 88 ? -6.439 1.646 -2.578 1.00 93.12 88 HIS A O 1
ATOM 645 N N . GLY A 1 89 ? -5.522 1.679 -4.608 1.00 95.44 89 GLY A N 1
ATOM 646 C CA . GLY A 1 89 ? -4.166 1.645 -4.090 1.00 95.44 89 GLY A CA 1
ATOM 647 C C . GLY A 1 89 ? -3.110 1.662 -5.177 1.00 95.44 89 GLY A C 1
ATOM 648 O O . GLY A 1 89 ? -3.384 1.441 -6.359 1.00 95.44 89 GLY A O 1
ATOM 649 N N . PHE A 1 90 ? -1.871 1.874 -4.760 1.00 95.12 90 PHE A N 1
ATOM 650 C CA . PHE A 1 90 ? -0.715 1.818 -5.638 1.00 95.12 90 PHE A CA 1
ATOM 651 C C . PHE A 1 90 ? 0.464 1.122 -4.970 1.00 95.12 90 PHE A C 1
ATOM 653 O O . PHE A 1 90 ? 0.529 0.977 -3.747 1.00 95.12 90 PHE A O 1
ATOM 660 N N . ALA A 1 91 ? 1.422 0.730 -5.806 1.00 94.38 91 ALA A N 1
ATOM 661 C CA . ALA A 1 91 ? 2.759 0.382 -5.370 1.00 94.38 91 ALA A CA 1
ATOM 662 C C . ALA A 1 91 ? 3.794 1.043 -6.290 1.00 94.38 91 ALA A C 1
ATOM 664 O O . ALA A 1 91 ? 3.726 0.923 -7.512 1.00 94.38 91 ALA A O 1
ATOM 665 N N . ASP A 1 92 ? 4.764 1.736 -5.713 1.00 92.69 92 ASP A N 1
ATOM 666 C CA . ASP A 1 92 ? 6.017 2.060 -6.386 1.00 92.69 92 ASP A CA 1
ATOM 667 C C . ASP A 1 92 ? 7.026 0.981 -6.027 1.00 92.69 92 ASP A C 1
ATOM 669 O O . ASP A 1 92 ? 7.207 0.671 -4.853 1.00 92.69 92 ASP A O 1
ATOM 673 N N . ILE A 1 93 ? 7.665 0.378 -7.024 1.00 91.50 93 ILE A N 1
ATOM 674 C CA . ILE A 1 93 ? 8.543 -0.775 -6.829 1.00 91.50 93 ILE A CA 1
ATOM 675 C C . ILE A 1 93 ? 9.962 -0.391 -7.240 1.00 91.50 93 ILE A C 1
ATOM 677 O O . ILE A 1 93 ? 10.222 -0.127 -8.414 1.00 91.50 93 ILE A O 1
ATOM 681 N N . LEU A 1 94 ? 10.887 -0.431 -6.277 1.00 89.44 94 LEU A N 1
ATOM 682 C CA . LEU A 1 94 ? 12.323 -0.185 -6.461 1.00 89.44 94 LEU A CA 1
ATOM 683 C C . LEU A 1 94 ? 12.657 1.213 -7.000 1.00 89.44 94 LEU A C 1
ATOM 685 O O . LEU A 1 94 ? 13.657 1.360 -7.702 1.00 89.44 94 LEU A O 1
ATOM 689 N N . ALA A 1 95 ? 11.855 2.222 -6.655 1.00 86.81 95 ALA A N 1
ATOM 690 C CA . ALA A 1 95 ? 12.174 3.613 -6.961 1.00 86.81 95 ALA A CA 1
ATOM 691 C C . ALA A 1 95 ? 13.467 4.033 -6.241 1.00 86.81 95 ALA A C 1
ATOM 693 O O . ALA A 1 95 ? 13.677 3.665 -5.080 1.00 86.81 95 ALA A O 1
ATOM 694 N N . VAL A 1 96 ? 14.334 4.773 -6.932 1.00 87.25 96 VAL A N 1
ATOM 695 C CA . VAL A 1 96 ? 15.602 5.276 -6.382 1.00 87.25 96 VAL A CA 1
ATOM 696 C C . VAL A 1 96 ? 15.327 6.338 -5.320 1.00 87.25 96 VAL A C 1
ATOM 698 O O . VAL A 1 96 ? 14.584 7.281 -5.565 1.00 87.25 96 VAL A O 1
ATOM 701 N N . ALA A 1 97 ? 15.938 6.200 -4.146 1.00 83.44 97 ALA A N 1
ATOM 702 C CA . ALA A 1 97 ? 15.795 7.117 -3.021 1.00 83.44 97 ALA A CA 1
ATOM 703 C C . ALA A 1 97 ? 17.170 7.362 -2.377 1.00 83.44 97 ALA A C 1
ATOM 705 O O . ALA A 1 97 ? 17.541 6.735 -1.382 1.00 83.44 97 ALA A O 1
ATOM 706 N N . GLY A 1 98 ? 17.954 8.262 -2.978 1.00 83.31 98 GLY A N 1
ATOM 707 C CA . GLY A 1 98 ? 19.351 8.475 -2.591 1.00 83.31 98 GLY A CA 1
ATOM 708 C C . GLY A 1 98 ? 20.181 7.198 -2.808 1.00 83.31 98 GLY A C 1
ATOM 709 O O . GLY A 1 98 ? 20.139 6.658 -3.912 1.00 83.31 98 GLY A O 1
ATOM 710 N N . PRO A 1 99 ? 20.902 6.685 -1.789 1.00 82.31 99 PRO A N 1
ATOM 711 C CA . PRO A 1 99 ? 21.677 5.443 -1.897 1.00 82.31 99 PRO A CA 1
ATOM 712 C C . PRO A 1 99 ? 20.821 4.167 -1.757 1.00 82.31 99 PRO A C 1
ATOM 714 O O . PRO A 1 99 ? 21.336 3.052 -1.808 1.00 82.31 99 PRO A O 1
ATOM 717 N N . GLU A 1 100 ? 19.514 4.300 -1.516 1.00 87.50 100 GLU A N 1
ATOM 718 C CA . GLU A 1 100 ? 18.602 3.180 -1.290 1.00 87.50 100 GLU A CA 1
ATOM 719 C C . GLU A 1 100 ? 17.606 3.026 -2.443 1.00 87.50 100 GLU A C 1
ATOM 721 O O . GLU A 1 100 ? 17.403 3.923 -3.265 1.00 87.50 100 GLU A O 1
ATOM 726 N N . ARG A 1 101 ? 16.917 1.883 -2.470 1.00 88.94 101 ARG A N 1
ATOM 727 C CA . ARG A 1 101 ? 15.701 1.710 -3.268 1.00 88.94 101 ARG A CA 1
ATOM 728 C C . ARG A 1 101 ? 14.517 1.432 -2.377 1.00 88.94 101 ARG A C 1
ATOM 730 O O . ARG A 1 101 ? 14.594 0.619 -1.456 1.00 88.94 101 ARG A O 1
ATOM 737 N N . HIS A 1 102 ? 13.400 2.079 -2.665 1.00 91.50 102 HIS A N 1
ATOM 738 C CA . HIS A 1 102 ? 12.185 1.947 -1.875 1.00 91.50 102 HIS A CA 1
ATOM 739 C C . HIS A 1 102 ? 11.111 1.200 -2.656 1.00 91.50 102 HIS A C 1
ATOM 741 O O . HIS A 1 102 ? 10.998 1.320 -3.878 1.00 91.50 102 HIS A O 1
ATOM 747 N N . MET A 1 103 ? 10.308 0.420 -1.938 1.00 92.94 103 MET A N 1
ATOM 748 C CA . MET A 1 103 ? 8.991 0.023 -2.415 1.00 92.94 103 MET A CA 1
ATOM 749 C C . MET A 1 103 ? 7.933 0.644 -1.519 1.00 92.94 103 MET A C 1
ATOM 751 O O . MET A 1 103 ? 7.868 0.302 -0.339 1.00 92.94 103 MET A O 1
ATOM 755 N N . HIS A 1 104 ? 7.131 1.545 -2.067 1.00 94.25 104 HIS A N 1
ATOM 756 C CA . HIS A 1 104 ? 6.102 2.267 -1.330 1.00 94.25 104 HIS A CA 1
ATOM 757 C C . HIS A 1 104 ? 4.726 1.764 -1.754 1.00 94.25 104 HIS A C 1
ATOM 759 O O . HIS A 1 104 ? 4.417 1.759 -2.941 1.00 94.25 104 HIS A O 1
ATOM 765 N N . TYR A 1 105 ? 3.923 1.339 -0.790 1.00 95.81 105 TYR A N 1
ATOM 766 C CA . TYR A 1 105 ? 2.559 0.867 -0.972 1.00 95.81 105 TYR A CA 1
ATOM 767 C C . TYR A 1 105 ? 1.620 1.835 -0.271 1.00 95.81 105 TYR A C 1
ATOM 769 O O . TYR A 1 105 ? 1.892 2.225 0.862 1.00 95.81 105 TYR A O 1
ATOM 777 N N . ARG A 1 106 ? 0.501 2.145 -0.919 1.00 97.00 106 ARG A N 1
ATOM 778 C CA . ARG A 1 106 ? -0.630 2.833 -0.301 1.00 97.00 106 ARG A CA 1
ATOM 779 C C . ARG A 1 106 ? -1.905 2.113 -0.677 1.00 97.00 106 ARG A C 1
ATOM 781 O O . ARG A 1 106 ? -2.173 1.929 -1.865 1.00 97.00 106 ARG A O 1
ATOM 788 N N . LEU A 1 107 ? -2.684 1.724 0.321 1.00 97.44 107 LEU A N 1
ATOM 789 C CA . LEU A 1 107 ? -4.003 1.125 0.145 1.00 97.44 107 LEU A CA 1
ATOM 790 C C . LEU A 1 107 ? -5.038 2.021 0.810 1.00 97.44 107 LEU A C 1
ATOM 792 O O . LEU A 1 107 ? -4.902 2.354 1.983 1.00 97.44 107 LEU A O 1
ATOM 796 N N . VAL A 1 108 ? -6.075 2.377 0.068 1.00 96.12 108 VAL A N 1
ATOM 797 C CA . VAL A 1 108 ? -7.239 3.103 0.564 1.00 96.12 108 VAL A CA 1
ATOM 798 C C . VAL A 1 108 ? -8.356 2.094 0.782 1.00 96.12 108 VAL A C 1
ATOM 800 O O . VAL A 1 108 ? -8.693 1.308 -0.110 1.00 96.12 108 VAL A O 1
ATOM 803 N N . LEU A 1 109 ? -8.914 2.119 1.984 1.00 95.38 109 LEU A N 1
ATOM 804 C CA . LEU A 1 109 ? -9.979 1.254 2.464 1.00 95.38 109 LEU A CA 1
ATOM 805 C C . LEU A 1 109 ? -11.146 2.139 2.897 1.00 95.38 109 LEU A C 1
ATOM 807 O O . LEU A 1 109 ? -10.935 3.202 3.478 1.00 95.38 109 LEU A O 1
ATOM 811 N N . SER A 1 110 ? -12.369 1.684 2.659 1.00 87.44 110 SER A N 1
ATOM 812 C CA . SER A 1 110 ? -13.577 2.361 3.134 1.00 87.44 110 SER A CA 1
ATOM 813 C C . SER A 1 110 ? -14.409 1.394 3.971 1.00 87.44 110 SER A C 1
ATOM 815 O O . SER A 1 110 ? -14.533 0.216 3.627 1.00 87.44 110 SER A O 1
ATOM 817 N N . SER A 1 111 ? -14.942 1.892 5.085 1.00 82.50 111 SER A N 1
ATOM 818 C CA . SER A 1 111 ? -15.760 1.159 6.049 1.00 82.50 111 SER A CA 1
ATOM 819 C C . SER A 1 111 ? -16.955 2.010 6.476 1.00 82.50 111 SER A C 1
ATOM 821 O O . SER A 1 111 ? -16.991 2.537 7.587 1.00 82.50 111 SER A O 1
ATOM 823 N N . GLY A 1 112 ? -17.943 2.170 5.594 1.00 79.88 112 GLY A N 1
ATOM 824 C CA . GLY A 1 112 ? -19.095 3.030 5.873 1.00 79.88 112 GLY A CA 1
ATOM 825 C C . GLY A 1 112 ? -18.657 4.482 6.075 1.00 79.88 112 GLY A C 1
ATOM 826 O O . GLY A 1 112 ? -18.286 5.138 5.107 1.00 79.88 112 GLY A O 1
ATOM 827 N N . ALA A 1 113 ? -18.688 4.955 7.323 1.00 78.12 113 ALA A N 1
AT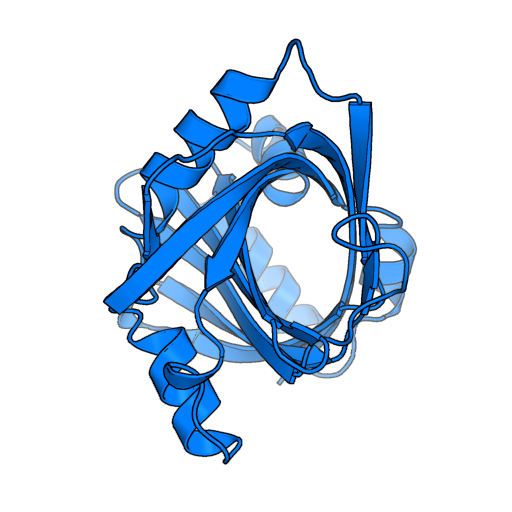OM 828 C CA . ALA A 1 113 ? -18.327 6.322 7.702 1.00 78.12 113 ALA A CA 1
ATOM 829 C C . ALA A 1 113 ? -16.821 6.545 7.945 1.00 78.12 113 ALA A C 1
ATOM 831 O O . ALA A 1 113 ? -16.406 7.688 8.104 1.00 78.12 113 ALA A O 1
ATOM 832 N N . ASP A 1 114 ? -16.004 5.488 7.970 1.00 85.00 114 ASP A N 1
ATOM 833 C CA . ASP A 1 114 ? -14.560 5.600 8.190 1.00 85.00 114 ASP A CA 1
ATOM 834 C C . ASP A 1 114 ? -13.764 5.301 6.915 1.00 85.00 114 ASP A C 1
ATOM 836 O O . ASP A 1 114 ? -14.076 4.377 6.151 1.00 85.00 114 ASP A O 1
ATOM 840 N N . VAL A 1 115 ? -12.675 6.047 6.720 1.00 93.25 115 VAL A N 1
ATOM 841 C CA . VAL A 1 115 ? -11.673 5.789 5.683 1.00 93.25 115 VAL A CA 1
ATOM 842 C C . VAL A 1 115 ? -10.352 5.451 6.353 1.00 93.25 115 VAL A C 1
ATOM 844 O O . VAL A 1 115 ? -9.890 6.146 7.258 1.00 93.25 115 VAL A O 1
ATOM 847 N N . TYR A 1 116 ? -9.725 4.373 5.890 1.00 95.75 116 TYR A N 1
ATOM 848 C CA . TYR A 1 116 ? -8.410 3.967 6.365 1.00 95.75 116 TYR A CA 1
ATOM 849 C C . TYR A 1 116 ? -7.412 3.964 5.218 1.00 95.75 116 TYR A C 1
ATOM 851 O O . TYR A 1 116 ? -7.682 3.437 4.138 1.00 95.75 1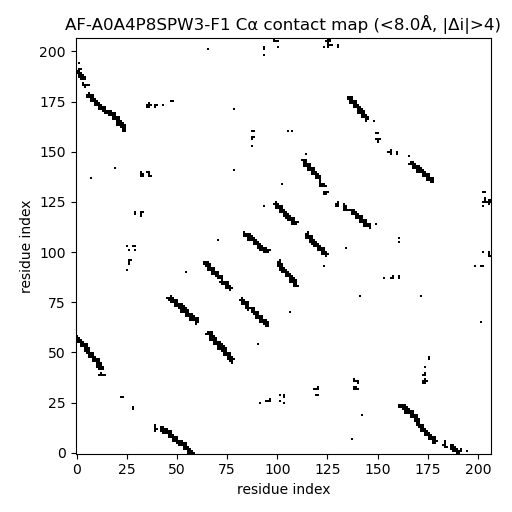16 TYR A O 1
ATOM 859 N N . VAL A 1 117 ? -6.227 4.505 5.475 1.00 96.62 117 VAL A N 1
ATOM 860 C CA . VAL A 1 117 ? -5.084 4.445 4.568 1.00 96.62 117 VAL A CA 1
ATOM 861 C C . VAL A 1 117 ? -4.008 3.574 5.194 1.00 96.62 117 VAL A C 1
ATOM 863 O O . VAL A 1 117 ? -3.508 3.870 6.277 1.00 96.62 117 VAL A O 1
ATOM 866 N N . VAL A 1 118 ? -3.642 2.491 4.516 1.00 97.44 118 VAL A N 1
ATOM 867 C CA . VAL A 1 118 ? -2.504 1.651 4.895 1.00 97.44 118 VAL A CA 1
ATOM 868 C C . VAL A 1 118 ? -1.313 2.043 4.036 1.00 97.44 118 VAL A C 1
ATOM 870 O O . VAL A 1 118 ? -1.278 1.736 2.844 1.00 97.44 118 VAL A O 1
ATOM 873 N N . ASP A 1 119 ? -0.339 2.691 4.666 1.00 96.62 119 ASP A N 1
ATOM 874 C CA . ASP A 1 119 ? 0.912 3.120 4.051 1.00 96.62 119 ASP A CA 1
ATOM 875 C C . ASP A 1 119 ? 2.047 2.190 4.471 1.00 96.62 119 ASP A C 1
ATOM 877 O O . ASP A 1 119 ? 2.255 1.913 5.656 1.00 96.62 119 ASP A O 1
ATOM 881 N N . GLY A 1 120 ? 2.798 1.704 3.487 1.00 96.06 120 GLY A N 1
ATOM 882 C CA . GLY A 1 120 ? 3.830 0.700 3.681 1.00 96.06 120 GLY A CA 1
ATOM 883 C C . GLY A 1 120 ? 5.115 1.014 2.927 1.00 96.06 120 GLY A C 1
ATOM 884 O O . GLY A 1 120 ? 5.081 1.356 1.750 1.00 96.06 120 GLY A O 1
ATOM 885 N N . LEU A 1 121 ? 6.268 0.829 3.568 1.00 95.31 121 LEU A N 1
ATOM 886 C CA . LEU A 1 121 ? 7.580 1.010 2.956 1.00 95.31 121 LEU A CA 1
ATOM 887 C C . LEU A 1 121 ? 8.466 -0.224 3.137 1.00 95.31 121 LEU A C 1
ATOM 889 O O . LEU A 1 121 ? 8.717 -0.672 4.259 1.00 95.31 121 LEU A O 1
ATOM 893 N N . LYS A 1 122 ? 9.005 -0.728 2.026 1.00 93.75 122 LYS A N 1
ATOM 894 C CA . LYS A 1 122 ? 10.144 -1.651 2.004 1.00 93.75 122 LYS A CA 1
ATOM 895 C C . LYS A 1 122 ? 11.399 -0.860 1.639 1.00 93.75 122 LYS A C 1
ATOM 897 O O . LYS A 1 122 ? 11.407 -0.174 0.619 1.00 93.75 122 LYS A O 1
ATOM 902 N N . VAL A 1 123 ? 12.452 -0.962 2.444 1.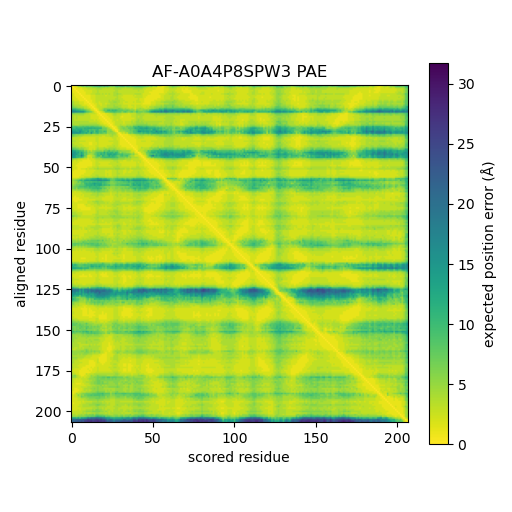00 90.50 123 VAL A N 1
ATOM 903 C CA . VAL A 1 123 ? 13.735 -0.289 2.185 1.00 90.50 123 VAL A CA 1
ATOM 904 C C . VAL A 1 123 ? 14.768 -1.323 1.768 1.00 90.50 123 VAL A C 1
ATOM 906 O O . VAL A 1 123 ? 15.128 -2.200 2.553 1.00 90.50 123 VAL A O 1
ATOM 909 N N . VAL A 1 124 ? 15.251 -1.216 0.535 1.00 87.38 124 VAL A N 1
ATOM 910 C CA . VAL A 1 124 ? 16.279 -2.081 -0.042 1.00 87.38 124 VAL A CA 1
ATOM 911 C C . VAL A 1 124 ? 17.613 -1.345 -0.001 1.00 87.38 124 VAL A C 1
ATOM 913 O O . VAL A 1 124 ? 17.833 -0.381 -0.731 1.00 87.38 124 VAL A O 1
ATOM 916 N N . ARG A 1 125 ? 18.491 -1.813 0.891 1.00 81.00 125 ARG A N 1
ATOM 917 C CA . ARG A 1 125 ? 19.894 -1.392 1.010 1.00 81.00 125 ARG A CA 1
ATOM 918 C C . ARG A 1 125 ? 20.775 -2.437 0.332 1.00 81.00 125 ARG A C 1
ATOM 920 O O . ARG A 1 125 ? 20.481 -3.628 0.466 1.00 8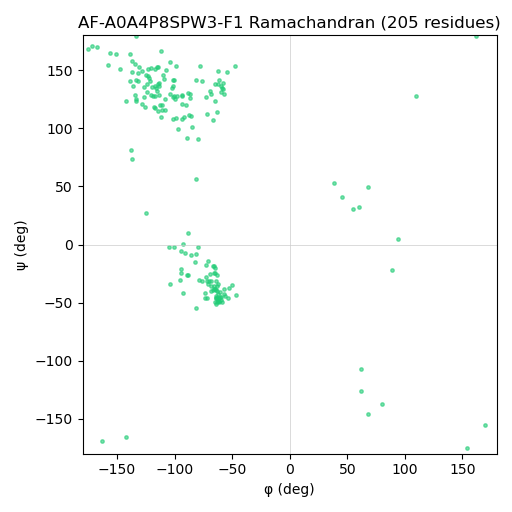1.00 125 ARG A O 1
ATOM 927 N N . GLY A 1 126 ? 21.822 -1.992 -0.363 1.00 65.88 126 GLY A N 1
ATOM 928 C CA . GLY A 1 126 ? 22.674 -2.817 -1.224 1.00 65.88 126 GLY A CA 1
ATOM 929 C C . GLY A 1 126 ? 23.167 -4.145 -0.622 1.00 65.88 126 GLY A C 1
ATOM 930 O O . GLY A 1 126 ? 23.295 -4.315 0.596 1.00 65.88 126 GLY A O 1
ATOM 931 N N . GLY A 1 127 ? 23.450 -5.097 -1.519 1.00 61.84 127 GLY A N 1
ATOM 932 C CA . GLY A 1 127 ? 24.025 -6.415 -1.227 1.00 61.84 127 GLY A CA 1
ATOM 933 C C . GLY A 1 127 ? 23.052 -7.591 -1.403 1.00 61.84 127 GLY A C 1
ATOM 934 O O . GLY A 1 127 ? 21.987 -7.636 -0.784 1.00 61.84 127 GLY A O 1
ATOM 935 N N . LEU A 1 128 ? 23.463 -8.605 -2.184 1.00 60.94 128 LEU A N 1
ATOM 936 C CA . LEU A 1 128 ? 22.657 -9.789 -2.551 1.00 60.94 128 LEU A CA 1
ATOM 937 C C . LEU A 1 128 ? 21.933 -10.446 -1.362 1.00 60.94 128 LEU A C 1
ATOM 939 O O . LEU A 1 128 ? 20.757 -10.787 -1.456 1.00 60.94 128 LEU A O 1
ATOM 943 N N . ARG A 1 129 ? 22.624 -10.600 -0.223 1.00 62.09 129 ARG A N 1
ATOM 944 C CA . ARG A 1 129 ? 22.074 -11.263 0.974 1.00 62.09 129 ARG A CA 1
ATOM 945 C C . ARG A 1 129 ? 20.962 -10.461 1.663 1.00 62.09 129 ARG A C 1
ATOM 947 O O . ARG A 1 129 ? 20.133 -11.050 2.349 1.00 62.09 129 ARG A O 1
ATOM 954 N N . ARG A 1 130 ? 20.936 -9.131 1.513 1.00 67.44 130 ARG A N 1
ATOM 955 C CA . ARG A 1 130 ? 19.986 -8.239 2.208 1.00 67.44 130 ARG A CA 1
ATOM 956 C C . ARG A 1 130 ? 18.745 -7.924 1.378 1.00 67.44 130 ARG A C 1
ATOM 958 O O . ARG A 1 130 ? 17.686 -7.683 1.954 1.00 67.44 130 ARG A O 1
ATOM 965 N N . VAL A 1 131 ? 18.847 -8.011 0.051 1.00 74.50 131 VAL A N 1
ATOM 966 C CA . VAL A 1 131 ? 17.746 -7.755 -0.893 1.00 74.50 131 VAL A CA 1
ATOM 967 C C . VAL A 1 131 ? 16.538 -8.651 -0.625 1.00 74.50 131 VAL A C 1
ATOM 969 O O . VAL A 1 131 ? 15.407 -8.171 -0.618 1.00 74.50 131 VAL A O 1
ATOM 972 N N . TRP A 1 132 ? 16.744 -9.939 -0.345 1.00 74.62 132 TRP A N 1
ATOM 973 C CA . TRP A 1 132 ? 15.630 -10.858 -0.091 1.00 74.62 132 TRP A CA 1
ATOM 974 C C . TRP A 1 132 ? 14.817 -10.469 1.150 1.00 74.62 132 TRP A C 1
ATOM 976 O O . TRP A 1 132 ? 13.595 -10.324 1.104 1.00 74.62 132 TRP A O 1
ATOM 986 N N . THR A 1 133 ? 15.496 -10.222 2.270 1.00 76.75 133 THR A N 1
ATOM 987 C CA . THR A 1 133 ? 14.835 -9.780 3.503 1.00 76.75 133 THR A CA 1
ATOM 988 C C . THR A 1 133 ? 14.191 -8.407 3.320 1.00 76.75 133 THR A C 1
ATOM 990 O O . THR A 1 133 ? 13.075 -8.189 3.785 1.00 76.75 133 THR A O 1
ATOM 993 N N . ALA A 1 134 ? 14.848 -7.493 2.607 1.00 81.50 134 ALA A N 1
ATOM 994 C CA . ALA A 1 134 ? 14.327 -6.157 2.342 1.00 81.50 134 ALA A CA 1
ATOM 995 C C . ALA A 1 134 ? 13.049 -6.180 1.487 1.00 81.50 134 ALA A C 1
ATOM 997 O O . ALA A 1 134 ? 12.057 -5.552 1.836 1.00 81.50 134 ALA A O 1
ATOM 998 N N . THR A 1 135 ? 13.027 -6.967 0.411 1.00 83.50 135 THR A N 1
ATOM 999 C CA . THR A 1 135 ? 11.873 -7.074 -0.506 1.00 83.50 135 THR A CA 1
ATOM 1000 C C . THR A 1 135 ? 10.672 -7.806 0.103 1.00 83.50 135 THR A C 1
ATOM 1002 O O . THR A 1 135 ? 9.548 -7.686 -0.395 1.00 83.50 135 THR A O 1
ATOM 1005 N N . THR A 1 136 ? 10.876 -8.507 1.220 1.00 89.12 136 THR A N 1
ATOM 1006 C CA . THR A 1 136 ? 9.830 -9.240 1.946 1.00 89.12 136 THR A CA 1
ATOM 1007 C C . THR A 1 136 ? 9.377 -8.558 3.238 1.00 89.12 136 THR A C 1
ATOM 1009 O O . THR A 1 136 ? 8.467 -9.074 3.885 1.00 89.12 136 THR A O 1
ATOM 1012 N N . THR A 1 137 ? 9.965 -7.417 3.620 1.00 93.75 137 THR A N 1
ATOM 1013 C CA . THR A 1 137 ? 9.639 -6.681 4.857 1.00 93.75 137 THR A CA 1
ATOM 1014 C C . THR A 1 137 ? 8.950 -5.365 4.545 1.00 93.75 137 THR A C 1
ATOM 1016 O O . THR A 1 137 ? 9.558 -4.506 3.919 1.00 93.75 137 THR A O 1
ATOM 1019 N N . LEU A 1 138 ? 7.722 -5.182 5.030 1.00 96.00 138 LEU A N 1
ATOM 1020 C CA . LEU A 1 138 ? 6.966 -3.940 4.885 1.00 96.00 138 LEU A CA 1
ATOM 1021 C C . LEU A 1 138 ? 6.810 -3.255 6.247 1.00 96.00 138 LEU A C 1
ATOM 1023 O O . LEU A 1 138 ? 6.073 -3.738 7.109 1.00 96.00 138 LEU A O 1
ATOM 1027 N N . HIS A 1 139 ? 7.483 -2.125 6.451 1.00 95.81 139 HIS A N 1
ATOM 1028 C CA . HIS A 1 139 ? 7.174 -1.223 7.563 1.00 95.81 139 HIS A CA 1
ATOM 1029 C C . HIS A 1 139 ? 5.862 -0.521 7.257 1.00 95.81 139 HIS A C 1
ATOM 1031 O O . HIS A 1 139 ? 5.731 0.018 6.170 1.00 95.81 139 HIS A O 1
ATOM 1037 N N . THR A 1 140 ? 4.898 -0.568 8.169 1.00 97.31 140 THR A N 1
ATOM 1038 C CA . THR A 1 140 ? 3.513 -0.190 7.872 1.00 97.31 140 THR A CA 1
ATOM 1039 C C . THR A 1 140 ? 2.948 0.711 8.956 1.00 97.31 140 THR A C 1
ATOM 1041 O O . THR A 1 140 ? 3.179 0.470 10.145 1.00 97.31 140 THR A O 1
ATOM 1044 N N . VAL A 1 141 ? 2.167 1.698 8.534 1.00 97.00 141 VAL A N 1
ATOM 1045 C CA . VAL A 1 141 ? 1.230 2.450 9.367 1.00 97.00 141 VAL A CA 1
ATOM 1046 C C . VAL A 1 141 ? -0.164 2.325 8.762 1.00 97.00 141 VAL A C 1
ATOM 1048 O O . VAL A 1 141 ? -0.318 2.267 7.544 1.00 97.00 141 VAL A O 1
ATOM 1051 N N . ALA A 1 142 ? -1.178 2.274 9.611 1.00 96.75 142 ALA A N 1
ATOM 1052 C CA . ALA A 1 142 ? -2.560 2.441 9.211 1.00 96.75 142 ALA A CA 1
ATOM 1053 C C . ALA A 1 142 ? -3.085 3.729 9.828 1.00 96.75 142 ALA A C 1
ATOM 1055 O O . ALA A 1 142 ? -2.944 3.949 11.033 1.00 96.75 142 ALA A O 1
ATOM 1056 N N . VAL A 1 143 ? -3.664 4.567 8.985 1.00 96.44 143 VAL A N 1
ATOM 1057 C CA . VAL A 1 143 ? -4.103 5.916 9.309 1.00 96.44 143 VAL A CA 1
ATOM 1058 C C . VAL A 1 143 ? -5.606 5.965 9.127 1.00 96.44 143 VAL A C 1
ATOM 1060 O O . VAL A 1 143 ? -6.104 5.575 8.074 1.00 96.44 143 VAL A O 1
ATOM 1063 N N . ARG A 1 144 ? -6.329 6.429 10.139 1.00 95.12 144 ARG A N 1
ATOM 1064 C CA . ARG A 1 144 ? -7.743 6.773 10.012 1.00 95.12 144 ARG A CA 1
ATOM 1065 C C . ARG A 1 144 ? -7.847 8.212 9.517 1.00 95.12 144 ARG A C 1
ATOM 1067 O O . ARG A 1 144 ? -7.212 9.093 10.091 1.00 95.12 144 ARG A O 1
ATOM 1074 N N . VAL A 1 145 ? -8.630 8.426 8.470 1.00 93.25 145 VAL A N 1
ATOM 1075 C CA . VAL A 1 145 ? -8.871 9.719 7.817 1.00 93.25 145 VAL A CA 1
ATOM 1076 C C . VAL A 1 145 ? -10.378 9.984 7.821 1.00 93.25 145 VAL A C 1
ATOM 1078 O O . VAL A 1 145 ? -11.167 9.036 7.811 1.00 93.25 145 VAL A O 1
ATOM 1081 N N . SER A 1 146 ? -10.781 11.257 7.846 1.00 89.75 146 SER A N 1
ATOM 1082 C CA . SER A 1 146 ? -12.197 11.619 7.712 1.00 89.75 146 SER A CA 1
ATOM 1083 C C . SER A 1 146 ? -12.758 11.129 6.373 1.00 89.75 146 SER A C 1
ATOM 1085 O O . SER A 1 146 ? -12.122 11.294 5.331 1.00 89.75 146 SER A O 1
ATOM 1087 N N . ALA A 1 147 ? -13.963 10.554 6.379 1.00 86.44 147 ALA A N 1
ATOM 1088 C CA . ALA A 1 147 ? -14.621 10.141 5.142 1.00 86.44 147 ALA A CA 1
ATOM 1089 C C . ALA A 1 147 ? -14.942 11.315 4.208 1.00 86.44 147 ALA A C 1
ATOM 1091 O O . ALA A 1 147 ? -14.942 11.123 2.994 1.00 86.44 147 ALA A O 1
ATOM 1092 N N . ASP A 1 148 ? -15.122 12.522 4.752 1.00 86.62 148 ASP A N 1
ATOM 1093 C CA . ASP A 1 148 ? -15.388 13.736 3.970 1.00 86.62 148 ASP A CA 1
ATOM 1094 C C . ASP A 1 148 ? -14.205 14.133 3.071 1.00 86.62 148 ASP A C 1
ATOM 1096 O O . ASP A 1 148 ? -14.379 14.853 2.088 1.00 86.62 148 ASP A O 1
ATOM 1100 N N . GLU A 1 149 ? -12.996 13.650 3.375 1.00 84.50 149 GLU A N 1
ATOM 1101 C CA . GLU A 1 149 ? -11.810 13.892 2.550 1.00 84.50 149 GLU A CA 1
ATOM 1102 C C . GLU A 1 149 ? -11.707 12.939 1.353 1.00 84.50 149 GLU A C 1
ATOM 1104 O O . GLU A 1 149 ? -10.914 13.197 0.445 1.00 84.50 149 GLU A O 1
ATOM 1109 N N . LEU A 1 150 ? -12.471 11.838 1.325 1.00 86.38 150 LEU A N 1
ATOM 1110 C CA . LEU A 1 150 ? -12.369 10.837 0.266 1.00 86.38 150 LEU A CA 1
ATOM 1111 C C . LEU A 1 150 ? -13.321 11.159 -0.898 1.00 86.38 150 LEU A C 1
ATOM 1113 O O . LEU A 1 150 ? -14.540 11.128 -0.727 1.00 86.38 150 LEU A O 1
ATOM 1117 N N . PRO A 1 151 ? -12.808 11.359 -2.126 1.00 87.88 151 PRO A N 1
ATOM 1118 C CA . PRO A 1 151 ? -13.671 11.637 -3.268 1.00 87.88 151 PRO A CA 1
ATOM 1119 C C . PRO A 1 151 ? -14.646 10.496 -3.612 1.00 87.88 151 PRO A C 1
ATOM 1121 O O . PRO A 1 151 ? -14.351 9.303 -3.460 1.00 87.88 151 PRO A O 1
ATOM 1124 N N . GLY A 1 152 ? -15.810 10.866 -4.155 1.00 85.06 152 GLY A N 1
ATOM 1125 C CA . GLY A 1 152 ? -16.881 9.928 -4.510 1.00 85.06 152 GLY A CA 1
ATOM 1126 C C . GLY A 1 152 ? -16.604 9.068 -5.751 1.00 85.06 152 GLY A C 1
ATOM 1127 O O . GLY A 1 152 ? -17.071 7.927 -5.822 1.00 85.06 152 GLY A O 1
ATOM 1128 N N . ASP A 1 153 ? -15.795 9.541 -6.703 1.00 90.19 153 ASP A N 1
ATOM 1129 C CA . ASP A 1 153 ? -15.459 8.807 -7.929 1.00 90.19 153 ASP A CA 1
ATOM 1130 C C . ASP A 1 153 ? -14.047 8.189 -7.901 1.00 90.19 153 ASP A C 1
ATOM 1132 O O . ASP A 1 153 ? -13.154 8.609 -7.164 1.00 90.19 153 ASP A O 1
ATOM 1136 N N . ALA A 1 154 ? -13.834 7.154 -8.716 1.00 85.25 154 ALA A N 1
ATOM 1137 C CA . ALA A 1 154 ? -12.592 6.382 -8.708 1.00 85.25 154 ALA A CA 1
ATOM 1138 C C . ALA A 1 154 ? -11.366 7.161 -9.222 1.00 85.25 154 ALA A C 1
ATOM 1140 O O . ALA A 1 154 ? -10.254 6.895 -8.765 1.00 85.25 154 ALA A O 1
ATOM 1141 N N . VAL A 1 155 ? -11.550 8.101 -10.155 1.00 89.25 155 VAL A N 1
ATOM 1142 C CA . VAL A 1 155 ? -10.448 8.876 -10.747 1.00 89.25 155 VAL A CA 1
ATOM 1143 C C . VAL A 1 155 ? -9.945 9.902 -9.740 1.00 89.25 155 VAL A C 1
ATOM 1145 O O . VAL A 1 155 ? -8.741 9.988 -9.496 1.00 89.25 155 VAL A O 1
ATOM 1148 N N . SER A 1 156 ? -10.862 10.620 -9.095 1.00 90.81 156 SER A N 1
ATOM 1149 C CA . SER A 1 156 ? -10.532 11.576 -8.043 1.00 90.81 156 SER A CA 1
ATOM 1150 C C . SER A 1 156 ? -9.929 10.884 -6.825 1.00 90.81 156 SER A C 1
ATOM 1152 O O . SER A 1 156 ? -8.953 11.386 -6.279 1.00 90.81 156 SER A O 1
ATOM 1154 N N . ARG A 1 157 ? -10.410 9.689 -6.440 1.00 89.62 157 ARG A N 1
ATOM 1155 C CA . ARG A 1 157 ? -9.760 8.884 -5.384 1.00 89.62 157 ARG A CA 1
ATOM 1156 C C . ARG A 1 157 ? -8.330 8.498 -5.730 1.00 89.62 157 ARG A C 1
ATOM 1158 O O . ARG A 1 157 ? -7.467 8.534 -4.858 1.00 89.62 157 ARG A O 1
ATOM 1165 N N . ALA A 1 158 ? -8.078 8.124 -6.984 1.00 87.06 158 ALA A N 1
ATOM 1166 C CA . ALA A 1 158 ? -6.734 7.789 -7.433 1.00 87.06 158 ALA A CA 1
ATOM 1167 C C . ALA A 1 158 ? -5.798 8.998 -7.356 1.00 87.06 158 ALA A C 1
ATOM 1169 O O . ALA A 1 158 ? -4.689 8.893 -6.835 1.00 87.06 158 ALA A O 1
ATOM 1170 N N . ARG A 1 159 ? -6.278 10.161 -7.810 1.00 90.69 159 ARG A N 1
ATOM 1171 C CA . ARG A 1 159 ? -5.547 11.426 -7.706 1.00 90.69 159 ARG A CA 1
ATOM 1172 C C . ARG A 1 159 ? -5.275 11.801 -6.249 1.00 90.69 159 ARG A C 1
ATOM 1174 O O . ARG A 1 159 ? -4.128 12.046 -5.912 1.00 90.69 159 ARG A O 1
ATOM 1181 N N . TRP A 1 160 ? -6.290 11.759 -5.390 1.00 92.31 160 TRP A N 1
ATOM 1182 C CA . TRP A 1 160 ? -6.170 12.023 -3.954 1.00 92.31 160 TRP A CA 1
ATOM 1183 C C . TRP A 1 160 ? -5.134 11.111 -3.284 1.00 92.31 160 TRP A C 1
ATOM 1185 O O . TRP A 1 160 ? -4.280 11.573 -2.529 1.00 92.31 160 TRP A O 1
ATOM 1195 N N . ALA A 1 161 ? -5.150 9.815 -3.609 1.00 90.81 161 ALA A N 1
ATOM 1196 C CA . ALA A 1 161 ? -4.186 8.866 -3.068 1.00 90.81 161 ALA A CA 1
ATOM 1197 C C . ALA A 1 161 ? -2.754 9.155 -3.546 1.00 90.81 161 ALA A C 1
ATOM 1199 O O . ALA A 1 161 ? -1.818 9.001 -2.760 1.00 90.81 161 ALA A O 1
ATOM 1200 N N . ASP A 1 162 ? -2.575 9.561 -4.806 1.00 91.25 162 ASP A N 1
ATOM 1201 C CA . ASP A 1 162 ? -1.273 9.912 -5.379 1.00 91.25 162 ASP A CA 1
ATOM 1202 C C . ASP A 1 162 ? -0.753 11.269 -4.854 1.00 91.25 162 ASP A C 1
ATOM 1204 O O . ASP A 1 162 ? 0.427 11.382 -4.525 1.00 91.25 162 ASP A O 1
ATOM 1208 N N . GLU A 1 163 ? -1.603 12.289 -4.733 1.00 91.62 163 GLU A N 1
ATOM 1209 C CA . GLU A 1 163 ? -1.233 13.643 -4.285 1.00 91.62 163 GLU A CA 1
ATOM 1210 C C . GLU A 1 163 ? -1.020 13.727 -2.767 1.00 91.62 163 GLU A C 1
ATOM 1212 O O . GLU A 1 163 ? -0.159 14.475 -2.305 1.00 91.62 163 GLU A O 1
ATOM 1217 N N . GLY A 1 164 ? -1.733 12.918 -1.978 1.00 90.38 164 GLY A N 1
ATOM 1218 C CA . GLY A 1 164 ? -1.696 12.996 -0.519 1.00 90.38 164 GLY A CA 1
ATOM 1219 C C . GLY A 1 164 ? -2.322 14.294 0.009 1.00 90.38 164 GLY A C 1
ATOM 1220 O O . GLY A 1 164 ? -3.304 14.786 -0.529 1.00 90.38 164 GLY A O 1
ATOM 1221 N N . GLY A 1 165 ? -1.784 14.829 1.106 1.00 89.12 165 GLY A N 1
ATOM 1222 C CA . GLY A 1 165 ? -2.263 16.044 1.779 1.00 89.12 165 GLY A CA 1
ATOM 1223 C C . GLY A 1 165 ? -3.341 15.802 2.838 1.00 89.12 165 GLY A C 1
ATOM 1224 O O . GLY A 1 165 ? -3.464 16.606 3.764 1.00 89.12 165 GLY A O 1
ATOM 1225 N N . ALA A 1 166 ? -4.044 14.672 2.750 1.00 90.69 166 ALA A N 1
ATOM 1226 C CA . ALA A 1 166 ? -5.060 14.265 3.710 1.00 90.69 166 ALA A CA 1
ATOM 1227 C C . ALA A 1 166 ? -4.514 14.152 5.138 1.00 90.69 166 ALA A C 1
ATOM 1229 O O . ALA A 1 166 ? -3.401 13.646 5.352 1.00 90.69 166 ALA A O 1
ATOM 1230 N N . GLN A 1 167 ? -5.304 14.611 6.106 1.00 93.75 167 GLN A N 1
ATOM 1231 C CA . GLN A 1 167 ? -4.945 14.569 7.520 1.00 93.75 167 GLN A CA 1
ATOM 1232 C C . GLN A 1 167 ? -5.651 13.408 8.211 1.00 93.75 167 GLN A C 1
ATOM 1234 O O . GLN A 1 167 ? -6.806 13.089 7.945 1.00 93.75 167 GLN A O 1
ATOM 1239 N N . GLY A 1 168 ? -4.951 12.758 9.129 1.00 94.00 168 GLY A N 1
ATOM 1240 C CA . GLY A 1 168 ? -5.518 11.655 9.879 1.00 94.00 168 GLY A CA 1
ATOM 1241 C C . GLY A 1 168 ? -4.726 11.327 11.126 1.00 94.00 168 GLY A C 1
ATOM 1242 O O . GLY A 1 168 ? -3.821 12.053 11.539 1.00 94.00 168 GLY A O 1
ATOM 1243 N N . GLU A 1 169 ? -5.064 10.193 11.717 1.00 95.69 169 GLU A N 1
ATOM 1244 C CA . GLU A 1 169 ? -4.425 9.682 12.922 1.00 95.69 169 GLU A CA 1
ATOM 1245 C C . GLU A 1 169 ? -3.899 8.278 12.664 1.00 95.69 169 GLU A C 1
ATOM 1247 O O . GLU A 1 169 ? -4.627 7.415 12.166 1.00 95.69 169 GLU A O 1
ATOM 1252 N N . VAL A 1 170 ? -2.641 8.017 13.022 1.00 95.69 170 VAL A N 1
ATOM 1253 C CA . VAL A 1 170 ? -2.137 6.640 13.026 1.00 95.69 170 VAL A CA 1
ATOM 1254 C C . VAL A 1 170 ? -2.905 5.861 14.086 1.00 95.69 170 VAL A C 1
ATOM 1256 O O . VAL A 1 170 ? -2.876 6.244 15.249 1.00 95.69 170 VAL A O 1
ATOM 1259 N N . VAL A 1 171 ? -3.546 4.762 13.688 1.00 95.31 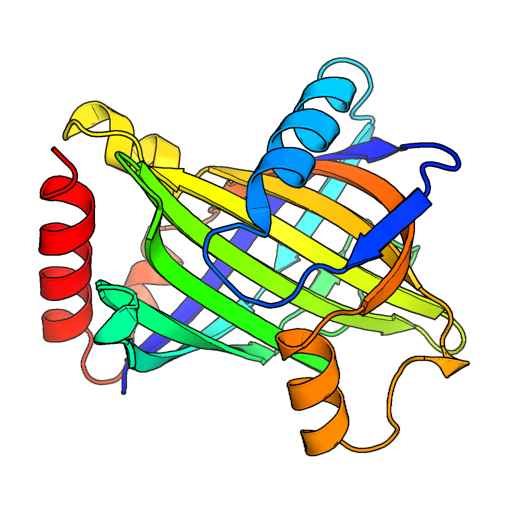171 VAL A N 1
ATOM 1260 C CA . VAL A 1 171 ? -4.265 3.856 14.597 1.00 95.31 171 VAL A CA 1
ATOM 1261 C C . VAL A 1 171 ? -3.482 2.575 14.867 1.00 95.31 171 VAL A C 1
ATOM 1263 O O . VAL A 1 171 ? -3.505 2.057 15.982 1.00 95.31 171 VAL A O 1
ATOM 1266 N N . LEU A 1 172 ? -2.733 2.080 13.875 1.00 95.81 172 LEU A N 1
ATOM 1267 C CA . LEU A 1 172 ? -1.871 0.903 13.996 1.00 95.81 172 LEU A CA 1
ATOM 1268 C C . LEU A 1 172 ? -0.531 1.149 13.306 1.00 95.81 172 LEU A C 1
ATOM 1270 O O . LEU A 1 172 ? -0.464 1.807 12.270 1.00 95.81 172 LEU A O 1
ATOM 1274 N N . ALA A 1 173 ? 0.536 0.550 13.826 1.00 97.31 173 ALA A N 1
ATOM 1275 C CA . ALA A 1 173 ? 1.818 0.497 13.134 1.00 97.31 173 ALA A CA 1
ATOM 1276 C C . ALA A 1 173 ? 2.593 -0.784 13.445 1.00 97.31 173 ALA A C 1
ATOM 1278 O O . ALA A 1 173 ? 2.490 -1.371 14.527 1.00 97.31 173 ALA A O 1
ATOM 1279 N N . GLY A 1 174 ? 3.417 -1.232 12.504 1.00 96.62 174 GLY A N 1
ATOM 1280 C CA . GLY A 1 174 ? 4.241 -2.417 12.702 1.00 96.62 174 GLY A CA 1
ATOM 1281 C C . GLY A 1 174 ? 4.924 -2.903 11.437 1.00 96.62 174 GLY A C 1
ATOM 1282 O O . GLY A 1 174 ? 5.201 -2.135 10.518 1.00 96.62 174 GLY A O 1
ATOM 1283 N N . VAL A 1 175 ? 5.254 -4.193 11.411 1.00 95.69 175 VAL A N 1
ATOM 1284 C CA . VAL A 1 175 ? 6.024 -4.787 10.316 1.00 95.69 175 VAL A CA 1
ATOM 1285 C C . VAL A 1 175 ? 5.311 -6.011 9.783 1.00 95.69 175 VAL A C 1
ATOM 1287 O O . VAL A 1 175 ? 5.109 -6.985 10.510 1.00 95.69 175 VAL A O 1
ATOM 1290 N N . LEU A 1 176 ? 4.988 -5.974 8.495 1.00 96.88 176 LEU A N 1
ATOM 1291 C CA . LEU A 1 176 ? 4.402 -7.093 7.775 1.00 96.88 176 LEU A CA 1
ATOM 1292 C C . LEU A 1 176 ? 5.481 -7.840 6.998 1.00 96.88 176 LEU A C 1
ATOM 1294 O O . LEU A 1 176 ? 6.516 -7.281 6.618 1.00 96.88 176 LEU A O 1
ATOM 1298 N N . ARG A 1 177 ? 5.235 -9.128 6.768 1.00 95.56 177 ARG A N 1
ATOM 1299 C CA . ARG A 1 177 ? 6.084 -9.972 5.930 1.00 95.56 177 ARG A CA 1
ATOM 1300 C C . ARG A 1 177 ? 5.278 -10.540 4.783 1.00 95.56 177 ARG A C 1
ATOM 1302 O O . ARG A 1 177 ? 4.139 -10.958 4.990 1.00 95.56 177 ARG A O 1
ATOM 1309 N N . VAL A 1 178 ? 5.889 -10.596 3.603 1.00 93.19 178 VAL A N 1
ATOM 1310 C CA . VAL A 1 178 ? 5.296 -11.289 2.455 1.00 93.19 178 VAL A CA 1
ATOM 1311 C C . VAL A 1 178 ? 5.046 -12.752 2.819 1.00 93.19 178 VAL A C 1
ATOM 1313 O O . VAL A 1 178 ? 5.903 -13.423 3.400 1.00 93.19 178 VAL A O 1
ATOM 1316 N N . ARG A 1 179 ? 3.854 -13.247 2.491 1.00 92.56 179 ARG A N 1
ATOM 1317 C CA . ARG A 1 179 ? 3.424 -14.628 2.713 1.00 92.56 179 ARG A CA 1
ATOM 1318 C C . ARG A 1 179 ? 3.229 -15.321 1.371 1.00 92.56 179 ARG A C 1
ATOM 1320 O O . ARG A 1 179 ? 2.677 -14.748 0.442 1.00 92.56 179 ARG A O 1
ATOM 1327 N N . GLY A 1 180 ? 3.661 -16.579 1.283 1.00 88.25 180 GLY A N 1
ATOM 1328 C CA . GLY A 1 180 ? 3.405 -17.409 0.104 1.00 88.25 180 GLY A CA 1
ATOM 1329 C C . GLY A 1 180 ? 4.133 -16.950 -1.163 1.00 88.25 180 GLY A C 1
ATOM 1330 O O . GLY A 1 180 ? 3.516 -16.879 -2.220 1.00 88.25 180 GLY A O 1
ATOM 1331 N N . LEU A 1 181 ? 5.445 -16.703 -1.087 1.00 86.19 181 LEU A N 1
ATOM 1332 C CA . LEU A 1 181 ? 6.264 -16.258 -2.229 1.00 86.19 181 LEU A CA 1
ATOM 1333 C C . LEU A 1 181 ? 6.145 -17.158 -3.467 1.00 86.19 181 LEU A C 1
ATOM 1335 O O . LEU A 1 181 ? 6.084 -16.658 -4.584 1.00 86.19 181 LEU A O 1
ATOM 1339 N N . LEU A 1 182 ? 6.039 -18.478 -3.275 1.00 86.19 182 LEU A N 1
ATOM 1340 C CA . LEU A 1 182 ? 5.797 -19.418 -4.374 1.00 86.19 182 LEU A CA 1
ATOM 1341 C C . LEU A 1 182 ? 4.443 -19.178 -5.053 1.00 86.19 182 LEU A C 1
ATOM 1343 O O . LEU A 1 182 ? 4.358 -19.217 -6.276 1.00 86.19 182 LEU A O 1
ATOM 1347 N N . ARG A 1 183 ? 3.388 -18.884 -4.280 1.00 86.81 183 ARG A N 1
ATOM 1348 C CA . ARG A 1 183 ? 2.061 -18.563 -4.830 1.00 86.81 183 ARG A CA 1
ATOM 1349 C C . ARG A 1 183 ? 2.081 -17.224 -5.559 1.00 86.81 183 ARG A C 1
ATOM 1351 O O . ARG A 1 183 ? 1.514 -17.127 -6.641 1.00 86.81 183 ARG A O 1
ATOM 1358 N N . GLN A 1 184 ? 2.779 -16.227 -5.015 1.00 89.88 184 GLN A N 1
ATOM 1359 C CA . GLN A 1 184 ? 2.997 -14.949 -5.694 1.00 89.88 184 GLN A CA 1
ATOM 1360 C C . GLN A 1 184 ? 3.718 -15.156 -7.031 1.00 89.88 184 GLN A C 1
ATOM 1362 O O . GLN A 1 184 ? 3.222 -14.701 -8.061 1.00 89.88 184 GLN A O 1
ATOM 1367 N N . ALA A 1 185 ? 4.821 -15.908 -7.044 1.00 87.88 185 ALA A N 1
ATOM 1368 C CA . ALA A 1 185 ? 5.548 -16.232 -8.269 1.00 87.88 185 ALA A CA 1
ATOM 1369 C C . ALA A 1 185 ? 4.663 -16.988 -9.278 1.00 87.88 185 ALA A C 1
ATOM 1371 O O . ALA A 1 185 ? 4.598 -16.609 -10.444 1.00 87.88 185 ALA A O 1
ATOM 1372 N N . ALA A 1 186 ? 3.904 -17.992 -8.827 1.00 90.81 186 ALA A N 1
ATOM 1373 C CA . ALA A 1 186 ? 2.978 -18.752 -9.670 1.00 90.81 186 ALA A CA 1
ATOM 1374 C C . ALA A 1 186 ? 1.797 -17.913 -10.202 1.00 90.81 186 ALA A C 1
ATOM 1376 O O . ALA A 1 186 ? 1.215 -18.239 -11.241 1.00 90.81 186 ALA A O 1
ATOM 1377 N N . SER A 1 187 ? 1.442 -16.826 -9.509 1.00 93.00 187 SER A N 1
ATOM 1378 C CA . SER A 1 187 ? 0.376 -15.899 -9.905 1.00 93.00 187 SER A CA 1
ATOM 1379 C C . SER A 1 187 ? 0.805 -14.863 -10.947 1.00 93.00 187 SER A C 1
ATOM 1381 O O . SER A 1 187 ? -0.053 -14.140 -11.454 1.00 93.00 187 SER A O 1
ATOM 1383 N N . LEU A 1 188 ? 2.100 -14.776 -11.279 1.00 93.69 188 LEU A N 1
ATOM 1384 C CA . LEU A 1 188 ? 2.592 -13.849 -12.296 1.00 93.69 188 LEU A CA 1
ATOM 1385 C C . LEU A 1 188 ? 1.934 -14.138 -13.651 1.00 93.69 188 LEU A C 1
ATOM 1387 O O . LEU A 1 188 ? 1.876 -15.280 -14.116 1.00 93.69 188 LEU A O 1
ATOM 1391 N N . ARG A 1 189 ? 1.435 -13.086 -14.299 1.00 94.19 189 ARG A N 1
ATOM 1392 C CA . ARG A 1 189 ? 0.826 -13.128 -15.637 1.00 94.19 189 ARG A CA 1
ATOM 1393 C C . ARG A 1 189 ? 1.302 -11.946 -16.481 1.00 94.19 189 ARG A C 1
ATOM 1395 O O . ARG A 1 189 ? 1.735 -10.922 -15.949 1.00 94.19 189 ARG A O 1
ATOM 1402 N N . GLY A 1 190 ? 1.215 -12.082 -17.803 1.00 92.19 190 GLY A N 1
ATOM 1403 C CA . GLY A 1 190 ? 1.680 -11.072 -18.757 1.00 92.19 190 GLY A CA 1
ATOM 1404 C C . GLY A 1 190 ? 3.193 -11.131 -18.984 1.00 92.19 190 GLY A C 1
ATOM 1405 O O . GLY A 1 190 ? 3.767 -12.210 -19.115 1.00 92.19 190 GLY A O 1
ATOM 1406 N N . ARG A 1 191 ? 3.864 -9.973 -19.032 1.00 88.94 191 ARG A N 1
ATOM 1407 C CA . ARG A 1 191 ? 5.310 -9.860 -19.324 1.00 88.94 191 ARG A CA 1
ATOM 1408 C C . ARG A 1 191 ? 6.176 -10.143 -18.084 1.00 88.94 191 ARG A C 1
ATOM 1410 O O . ARG A 1 191 ? 6.990 -9.314 -17.676 1.00 88.94 191 ARG A O 1
ATOM 1417 N N . ALA A 1 192 ? 5.997 -11.321 -17.485 1.00 87.94 192 ALA A N 1
ATOM 1418 C CA . ALA A 1 192 ? 6.621 -11.705 -16.218 1.00 87.94 192 ALA A CA 1
ATOM 1419 C C . ALA A 1 192 ? 8.158 -11.736 -16.279 1.00 87.94 192 ALA A C 1
ATOM 1421 O O . ALA A 1 192 ? 8.802 -11.130 -15.430 1.00 87.94 192 ALA A O 1
ATOM 1422 N N . LEU A 1 193 ? 8.754 -12.373 -17.295 1.00 88.31 193 LEU A N 1
ATOM 1423 C CA . LEU A 1 193 ? 10.216 -12.483 -17.408 1.00 88.31 193 LEU A CA 1
ATOM 1424 C C . LEU A 1 193 ? 10.914 -11.114 -17.551 1.00 88.31 193 LEU A C 1
ATOM 1426 O O . LEU A 1 193 ? 11.818 -10.845 -16.759 1.00 88.31 193 LEU A O 1
ATOM 1430 N N . PRO A 1 194 ? 10.483 -10.201 -18.453 1.00 89.06 194 PRO A N 1
ATOM 1431 C CA . PRO A 1 194 ? 11.034 -8.844 -18.500 1.00 89.06 194 PRO A CA 1
ATOM 1432 C C . PRO A 1 194 ? 10.905 -8.085 -17.176 1.00 89.06 194 PRO A C 1
ATOM 1434 O O . PRO A 1 194 ? 11.821 -7.365 -16.782 1.00 89.06 194 PRO A O 1
ATOM 1437 N N . PHE A 1 195 ? 9.780 -8.255 -16.476 1.00 88.81 195 PHE A N 1
ATOM 1438 C CA . PHE A 1 195 ? 9.576 -7.644 -15.167 1.00 88.81 195 PHE A CA 1
ATOM 1439 C C . PHE A 1 195 ? 10.558 -8.194 -14.126 1.00 88.81 195 PHE A C 1
ATOM 1441 O O . PHE A 1 195 ? 11.236 -7.407 -13.475 1.00 88.81 195 PHE A O 1
ATOM 1448 N N . LEU A 1 196 ? 10.690 -9.518 -14.007 1.00 89.81 196 LEU A N 1
ATOM 1449 C CA . LEU A 1 196 ? 11.596 -10.159 -13.050 1.00 89.81 196 LEU A CA 1
ATOM 1450 C C . LEU A 1 196 ? 13.063 -9.805 -13.317 1.00 89.81 196 LEU A C 1
ATOM 1452 O O . LEU A 1 196 ? 13.790 -9.483 -12.380 1.00 89.81 196 LEU A O 1
ATOM 1456 N N . ALA A 1 197 ? 13.487 -9.794 -14.583 1.00 89.25 197 ALA A N 1
ATOM 1457 C CA . ALA A 1 197 ? 14.837 -9.381 -14.961 1.00 89.25 197 ALA A CA 1
ATOM 1458 C C . ALA A 1 197 ? 15.096 -7.907 -14.602 1.00 89.25 197 ALA A C 1
ATOM 1460 O O . ALA A 1 197 ? 16.111 -7.577 -13.987 1.00 89.25 197 ALA A O 1
ATOM 1461 N N . GLY A 1 198 ? 14.151 -7.016 -14.922 1.00 88.94 198 GLY A N 1
ATOM 1462 C CA . GLY A 1 198 ? 14.250 -5.599 -14.575 1.00 88.94 198 GLY A CA 1
ATOM 1463 C C . GLY A 1 198 ? 14.210 -5.342 -13.065 1.00 88.94 198 GLY A C 1
ATOM 1464 O O . GLY A 1 198 ? 14.907 -4.451 -12.580 1.00 88.94 198 GLY A O 1
ATOM 1465 N N . PHE A 1 199 ? 13.426 -6.126 -12.324 1.00 89.19 199 PHE A N 1
ATOM 1466 C CA . PHE A 1 199 ? 13.371 -6.107 -10.866 1.00 89.19 199 PHE A CA 1
ATOM 1467 C C . PHE A 1 199 ? 14.712 -6.532 -10.270 1.00 89.19 199 PHE A C 1
ATOM 1469 O O . PHE A 1 199 ? 15.276 -5.794 -9.467 1.00 89.19 199 PHE A O 1
ATOM 1476 N N . ALA A 1 200 ? 15.256 -7.674 -10.701 1.00 88.31 200 ALA A N 1
ATOM 1477 C CA . ALA A 1 200 ? 16.536 -8.185 -10.221 1.00 88.31 200 ALA A CA 1
ATOM 1478 C C . ALA A 1 200 ? 17.671 -7.193 -10.503 1.00 88.31 200 ALA A C 1
ATOM 1480 O O . ALA A 1 200 ? 18.405 -6.834 -9.586 1.00 88.31 200 ALA A O 1
ATOM 1481 N N . ARG A 1 201 ? 17.758 -6.664 -11.733 1.00 87.94 201 ARG A N 1
ATOM 1482 C CA . ARG A 1 201 ? 18.758 -5.649 -12.110 1.00 87.94 201 ARG A CA 1
ATOM 1483 C C . ARG A 1 201 ? 18.733 -4.444 -11.168 1.00 87.94 201 ARG A C 1
ATOM 1485 O O . ARG A 1 201 ? 19.782 -4.001 -10.718 1.00 87.94 201 ARG A O 1
ATOM 1492 N N . ARG A 1 202 ? 17.546 -3.919 -10.855 1.00 87.88 202 ARG A N 1
ATOM 1493 C CA . ARG A 1 202 ? 17.395 -2.750 -9.974 1.00 87.88 202 ARG A CA 1
ATOM 1494 C C . ARG A 1 202 ? 17.693 -3.080 -8.520 1.00 87.88 202 ARG A C 1
ATOM 1496 O O . ARG A 1 202 ? 18.430 -2.348 -7.875 1.00 87.88 202 ARG A O 1
ATOM 1503 N N . ALA A 1 203 ? 17.156 -4.186 -8.018 1.00 84.69 203 ALA A N 1
ATOM 1504 C CA . ALA A 1 203 ? 17.351 -4.598 -6.634 1.00 84.69 203 ALA A CA 1
ATOM 1505 C C . ALA A 1 203 ? 18.821 -4.922 -6.318 1.00 84.69 203 ALA A C 1
ATOM 1507 O O . ALA A 1 203 ? 19.262 -4.712 -5.194 1.00 84.69 203 ALA A O 1
ATOM 1508 N N . LEU A 1 204 ? 19.571 -5.425 -7.304 1.00 80.75 204 LEU A N 1
ATOM 1509 C CA . LEU A 1 204 ? 20.991 -5.759 -7.171 1.00 80.75 204 LEU A CA 1
ATOM 1510 C C . LEU A 1 204 ? 21.925 -4.589 -7.508 1.00 80.75 204 LEU A C 1
ATOM 1512 O O . LEU A 1 204 ? 23.035 -4.547 -6.991 1.00 80.75 204 LEU A O 1
ATOM 1516 N N . GLY A 1 205 ? 21.484 -3.654 -8.353 1.00 68.50 205 GLY A N 1
ATOM 1517 C CA . GLY A 1 205 ? 22.263 -2.499 -8.808 1.00 68.50 205 GLY A CA 1
ATOM 1518 C C . GLY A 1 205 ? 22.172 -1.253 -7.921 1.00 68.50 205 GLY A C 1
ATOM 1519 O O . GLY A 1 205 ? 22.590 -0.188 -8.356 1.00 68.50 205 GLY A O 1
ATOM 1520 N N . SER A 1 206 ? 21.589 -1.336 -6.721 1.00 58.19 206 SER A N 1
ATOM 1521 C CA . SER A 1 206 ? 21.714 -0.279 -5.708 1.00 58.19 206 SER A CA 1
ATOM 1522 C C . SER A 1 206 ? 23.074 -0.416 -5.013 1.00 58.19 206 SER A C 1
ATOM 1524 O O . SER A 1 206 ? 23.206 -1.206 -4.071 1.00 58.19 206 SER A O 1
ATOM 1526 N N . SER A 1 207 ? 24.078 0.271 -5.554 1.00 48.78 207 SER A N 1
ATOM 1527 C CA . SER A 1 207 ? 25.412 0.474 -4.972 1.00 48.78 207 SER A CA 1
ATOM 1528 C C . SER A 1 207 ? 25.424 1.674 -4.038 1.00 48.78 207 SER A C 1
ATOM 1530 O O . SER A 1 207 ? 24.922 2.729 -4.486 1.00 48.78 207 SER A O 1
#

Mean predicted aligned error: 4.76 Å

Nearest PDB structures (foldseek):
  6uk5-assembly1_B  TM=5.197E-01  e=6.798E+00  Micromonospora echinospora
  8cho-assembly1_A-2  TM=4.188E-01  e=6.798E+00  Comamonas testosteroni
  3owy-assembly1_A  TM=3.370E-01  e=3.013E+00  Pseudomonas putida

Radius of gyration: 15.94 Å; Cα contacts (8 Å, |Δi|>4): 527; chains: 1; bounding box: 44×36×42 Å

Sequence (207 aa):
MTTFRERMAGRVGSVAGTPWTIRPRGVTAGAAIVRTAASTVGARSTVLDLDDLLVRVDAVDPERDGFRATVLRGSVTGLTATPLAVVHGFADILAVAGPERHMHYRLVLSSGADVYVVDGLKVVRGGLRRVWTATTTLHTVAVRVSADELPGDAVSRARWADEGGAQGEVVLAGVLRVRGLLRQAASLRGRALPFLAGFARRALGSS